Protein AF-0000000076242206 (afdb_homodimer)

Secondary structure (DSSP, 8-state):
-HHHHHHHHHHHHHHHHHHHHHHHHHHHHHHHHHHHHHHHT-S-----HHHHHHHHHHHHTT--TT--EEEEETTEEEEE-HHHHHHH-GGGTSGGGSS-SEEE-TT--HHHHHHHHHHHHHS-----S-HHHHHHHHHHHHHTT-HHHHHHHHHHHHHHHHHHH-/-HHHHHHHHHHHHHHHHHHHHHHHHHHHHHHHHHHHHHGGGT--SS--HHHHHHHHHHHHTT--TT--EEEEETTEEEEE-HHHHHHH-GGGTSGGGSS-SEEE-TT--HHHHHHHHHHHHHS-----S-HHHHHHHHHHHHHTT-HHHHHHHHHHHHHHHHHHH-

InterPro domains:
  IPR000210 BTB/POZ domain [PF00651] (58-158)
  IPR000210 BTB/POZ domain [PS50097] (67-129)
  IPR000210 BTB/POZ domain [SM00225] (67-161)
  IPR011333 SKP1/BTB/POZ domain superfamily [G3DSA:3.30.710.10] (36-160)
  IPR011333 SKP1/BTB/POZ domain superfamily [SSF54695] (47-157)

Foldseek 3Di:
DVVVVVVLVVLLVVLVVVVVVVVVVVVVVVVVVVVVVVVVVVDPVPQPPVNVQLVVLLVCQQPQPQFQAWEDEPHDIGTDHQVLVCVQAVLCVDDPNVVPRYHYQPPADPLLVVQVSNCSRNVDGPDDLDPVSLVSNLVSCVVRVRVSSNVVSVVSVVSSVVSNVD/DVVVVVVVVVVVVVVVVVVVVVVVVVVLVVVLVVCLVCLVVVDDDDCRPNNVQLVVLLVCQQPQPPFQAWEDEPHDIGTDHLVLVCVQFVLCVDDPNVPPRYHYQPPADPLLVVQVSNCSRNVDGPDDLDPVSLVSNLVSCVVRVRVSSNVVSVVSVVVSVVVVVD

Structure (mmCIF, N/CA/C/O backbone):
data_AF-0000000076242206-model_v1
#
loop_
_entity.id
_entity.type
_entity.pdbx_description
1 polymer 'BTB domain-containing protein'
#
loop_
_atom_site.group_PDB
_atom_site.id
_atom_site.type_symbol
_atom_site.label_atom_id
_atom_site.label_alt_id
_atom_site.label_comp_id
_atom_site.label_asym_id
_atom_site.label_entity_id
_atom_site.label_seq_id
_atom_site.pdbx_PDB_ins_code
_atom_site.Cartn_x
_atom_site.Cartn_y
_atom_site.Cartn_z
_atom_site.occupancy
_atom_site.B_iso_or_equiv
_atom_site.auth_seq_id
_atom_site.auth_comp_id
_atom_site.auth_asym_id
_atom_site.auth_atom_id
_atom_site.pdbx_PDB_model_num
ATOM 1 N N . MET A 1 1 ? -12.953 47.875 21.516 1 43.78 1 MET A N 1
ATOM 2 C CA . MET A 1 1 ? -12.242 46.625 21.75 1 43.78 1 MET A CA 1
ATOM 3 C C . MET A 1 1 ? -12.906 45.469 21 1 43.78 1 MET A C 1
ATOM 5 O O . MET A 1 1 ? -12.258 44.469 20.688 1 43.78 1 MET A O 1
ATOM 9 N N . GLY A 1 2 ? -14.195 45.375 20.812 1 51.81 2 GLY A N 1
ATOM 10 C CA . GLY A 1 2 ? -15.078 44.375 20.203 1 51.81 2 GLY A CA 1
ATOM 11 C C . GLY A 1 2 ? -14.922 44.312 18.703 1 51.81 2 GLY A C 1
ATOM 12 O O . GLY A 1 2 ? -15.023 43.219 18.125 1 51.81 2 GLY A O 1
ATOM 13 N N . ASP A 1 3 ? -14.727 45.406 17.984 1 55.28 3 ASP A N 1
ATOM 14 C CA . ASP A 1 3 ? -14.625 45.562 16.531 1 55.28 3 ASP A CA 1
ATOM 15 C C . ASP A 1 3 ? -13.344 44.938 15.992 1 55.28 3 ASP A C 1
ATOM 17 O O . ASP A 1 3 ? -13.336 44.375 14.891 1 55.28 3 ASP A O 1
ATOM 21 N N . SER A 1 4 ? -12.391 44.875 16.859 1 61.47 4 SER A N 1
ATOM 22 C CA . SER A 1 4 ? -11.062 44.375 16.5 1 61.47 4 SER A CA 1
ATOM 23 C C . SER A 1 4 ? -11.055 42.875 16.359 1 61.47 4 SER A C 1
ATOM 25 O O . SER A 1 4 ? -10.461 42.344 15.414 1 61.47 4 SER A O 1
ATOM 27 N N . GLU A 1 5 ? -11.82 42.281 17.156 1 58.88 5 GLU A N 1
ATOM 28 C CA . GLU A 1 5 ? -11.867 40.844 17.125 1 58.88 5 GLU A CA 1
ATOM 29 C C . GLU A 1 5 ? -12.609 40.344 15.898 1 58.88 5 GLU A C 1
ATOM 31 O O . GLU A 1 5 ? -12.203 39.344 15.273 1 58.88 5 GLU A O 1
ATOM 36 N N . ALA A 1 6 ? -13.633 41.031 15.57 1 57.62 6 ALA A N 1
ATOM 37 C CA . ALA A 1 6 ? -14.422 40.688 14.391 1 57.62 6 ALA A CA 1
ATOM 38 C C . ALA A 1 6 ? -13.609 40.844 13.117 1 57.62 6 ALA A C 1
ATOM 40 O O . ALA A 1 6 ? -13.695 40 12.203 1 57.62 6 ALA A O 1
ATOM 41 N N . ALA A 1 7 ? -12.898 41.812 13.133 1 61.25 7 ALA A N 1
ATOM 42 C CA . ALA A 1 7 ? -12.062 42.062 11.969 1 61.25 7 ALA A CA 1
ATOM 43 C C . ALA A 1 7 ? -10.992 41 11.805 1 61.25 7 ALA A C 1
ATOM 45 O O . ALA A 1 7 ? -10.719 40.531 10.695 1 61.25 7 ALA A O 1
ATOM 46 N N . LYS A 1 8 ? -10.453 40.531 12.852 1 64.75 8 LYS A N 1
ATOM 47 C CA . LYS A 1 8 ? -9.469 39.438 12.836 1 64.75 8 LYS A CA 1
ATOM 48 C C . LYS A 1 8 ? -10.086 38.125 12.367 1 64.75 8 LYS A C 1
ATOM 50 O O . LYS A 1 8 ? -9.492 37.406 11.57 1 64.75 8 LYS A O 1
ATOM 55 N N . LEU A 1 9 ? -11.273 38 12.82 1 58.28 9 LEU A N 1
ATOM 56 C CA . LEU A 1 9 ? -11.992 36.781 12.469 1 58.28 9 LEU A CA 1
ATOM 57 C C . LEU A 1 9 ? -12.344 36.781 10.984 1 58.28 9 LEU A C 1
ATOM 59 O O . LEU A 1 9 ? -12.25 35.75 10.328 1 58.28 9 LEU A O 1
ATOM 63 N N . GLN A 1 10 ? -12.758 37.875 10.547 1 59.62 10 GLN A N 1
ATOM 64 C CA . GLN A 1 10 ? -13.109 38 9.141 1 59.62 10 GLN A CA 1
ATOM 65 C C . GLN A 1 10 ? -11.891 37.75 8.242 1 59.62 10 GLN A C 1
ATOM 67 O O . GLN A 1 10 ? -12 37.125 7.195 1 59.62 10 GLN A O 1
ATOM 72 N N . LYS A 1 11 ? -10.859 38.219 8.688 1 61.16 11 LYS A N 1
ATOM 73 C CA . LYS A 1 11 ? -9.625 38.031 7.941 1 61.16 11 LYS A CA 1
ATOM 74 C C . LYS A 1 11 ? -9.242 36.562 7.891 1 61.16 11 LYS A C 1
ATOM 76 O O . LYS A 1 11 ? -8.844 36.031 6.84 1 61.16 11 LYS A O 1
ATOM 81 N N . HIS A 1 12 ? -9.453 36.062 9.039 1 61.12 12 HIS A N 1
ATOM 82 C CA . HIS A 1 12 ? -9.18 34.625 9.117 1 61.12 12 HIS A CA 1
ATOM 83 C C . HIS A 1 12 ? -10.109 33.844 8.195 1 61.12 12 HIS A C 1
ATOM 85 O O . HIS A 1 12 ? -9.672 32.875 7.531 1 61.12 12 HIS A O 1
ATOM 91 N N . LEU A 1 13 ? -11.266 34.25 8.195 1 57.38 13 LEU A N 1
ATOM 92 C CA . LEU A 1 13 ? -12.266 33.594 7.355 1 57.38 13 LEU A CA 1
ATOM 93 C C . LEU A 1 13 ? -11.914 33.75 5.879 1 57.38 13 LEU A C 1
ATOM 95 O O . LEU A 1 13 ? -12.008 32.781 5.113 1 57.38 13 LEU A O 1
ATOM 99 N N . ASN A 1 14 ? -11.648 34.875 5.516 1 60.31 14 ASN A N 1
ATOM 100 C CA . ASN A 1 14 ? -11.297 35.125 4.125 1 60.31 14 ASN A CA 1
ATOM 101 C C . ASN A 1 14 ? -10.07 34.312 3.701 1 60.31 14 ASN A C 1
ATOM 103 O O . ASN A 1 14 ? -10.023 33.781 2.596 1 60.31 14 ASN A O 1
ATOM 107 N N . LEU A 1 15 ? -9.148 34.188 4.594 1 58.16 15 LEU A N 1
ATOM 108 C CA . LEU A 1 15 ? -7.945 33.406 4.324 1 58.16 15 LEU A CA 1
ATOM 109 C C . LEU A 1 15 ? -8.273 31.922 4.152 1 58.16 15 LEU A C 1
ATOM 111 O O . LEU A 1 15 ? -7.773 31.281 3.234 1 58.16 15 LEU A O 1
ATOM 115 N N . LEU A 1 16 ? -9.102 31.547 4.969 1 59.69 16 LEU A N 1
ATOM 116 C CA . LEU A 1 16 ? -9.531 30.156 4.898 1 59.69 16 LEU A CA 1
ATOM 117 C C . LEU A 1 16 ? -10.273 29.875 3.596 1 59.69 16 LEU A C 1
ATOM 119 O O . LEU A 1 16 ? -10.094 28.828 2.986 1 59.69 16 LEU A O 1
ATOM 123 N N . ARG A 1 17 ? -10.969 30.844 3.248 1 58.59 17 ARG A N 1
ATOM 124 C CA . ARG A 1 17 ? -11.695 30.719 1.987 1 58.59 17 ARG A CA 1
ATOM 125 C C . ARG A 1 17 ? -10.734 30.672 0.805 1 58.59 17 ARG A C 1
ATOM 127 O O . ARG A 1 17 ? -10.914 29.875 -0.114 1 58.59 17 ARG A O 1
ATOM 134 N N . GLN A 1 18 ? -9.844 31.438 0.813 1 57.66 18 GLN A N 1
ATOM 135 C CA . GLN A 1 18 ? -8.859 31.469 -0.264 1 57.66 18 GLN A CA 1
ATOM 136 C C . GLN A 1 18 ? -8.102 30.141 -0.346 1 57.66 18 GLN A C 1
ATOM 138 O O . GLN A 1 18 ? -7.898 29.609 -1.436 1 57.66 18 GLN A O 1
ATOM 143 N N . GLU A 1 19 ? -7.758 29.719 0.744 1 58 19 GLU A N 1
ATOM 144 C CA . GLU A 1 19 ? -7.047 28.438 0.808 1 58 19 GLU A CA 1
ATOM 145 C C . GLU A 1 19 ? -7.941 27.297 0.35 1 58 19 GLU A C 1
ATOM 147 O O . GLU A 1 19 ? -7.477 26.359 -0.318 1 58 19 GLU A O 1
ATOM 152 N N . TYR A 1 20 ? -9.062 27.5 0.81 1 55.91 20 TYR A N 1
ATOM 153 C CA . TYR A 1 20 ? -10.055 26.5 0.392 1 55.91 20 TYR A CA 1
ATOM 154 C C . TYR A 1 20 ? -10.195 26.484 -1.125 1 55.91 20 TYR A C 1
ATOM 156 O O . TYR A 1 20 ? -10.227 25.422 -1.739 1 55.91 20 TYR A O 1
ATOM 164 N N . VAL A 1 21 ? -10.219 27.547 -1.595 1 59.38 21 VAL A N 1
ATOM 165 C CA . VAL A 1 21 ? -10.383 27.672 -3.039 1 59.38 21 VAL A CA 1
ATOM 166 C C . VAL A 1 21 ? -9.156 27.094 -3.75 1 59.38 21 VAL A C 1
ATOM 168 O O . VAL A 1 21 ? -9.281 26.375 -4.734 1 59.38 21 VAL A O 1
ATOM 171 N N . LYS A 1 22 ? -8.031 27.391 -3.268 1 58.97 22 LYS A N 1
ATOM 172 C CA . LYS A 1 22 ? -6.789 26.875 -3.832 1 58.97 22 LYS A CA 1
ATOM 173 C C . LYS A 1 22 ? -6.762 25.344 -3.777 1 58.97 22 LYS A C 1
ATOM 175 O O . LYS A 1 22 ? -6.379 24.688 -4.75 1 58.97 22 LYS A O 1
ATOM 180 N N . LEU A 1 23 ? -7.113 24.906 -2.668 1 59.47 23 LEU A N 1
ATOM 181 C CA . LEU A 1 23 ? -7.16 23.469 -2.465 1 59.47 23 LEU A CA 1
ATOM 182 C C . LEU A 1 23 ? -8.188 22.828 -3.391 1 59.47 23 LEU A C 1
ATOM 184 O O . LEU A 1 23 ? -7.945 21.75 -3.939 1 59.47 23 LEU A O 1
ATOM 188 N N . GLN A 1 24 ? -9.188 23.531 -3.492 1 56.06 24 GLN A N 1
ATOM 189 C CA . GLN A 1 24 ? -10.219 23.062 -4.414 1 56.06 24 GLN A CA 1
ATOM 190 C C . GLN A 1 24 ? -9.68 22.969 -5.84 1 56.06 24 GLN A C 1
ATOM 192 O O . GLN A 1 24 ? -9.938 22 -6.547 1 56.06 24 GLN A O 1
ATOM 197 N N . ASN A 1 25 ? -9.023 23.953 -6.18 1 56.62 25 ASN A N 1
ATOM 198 C CA . ASN A 1 25 ? -8.461 23.969 -7.523 1 56.62 25 ASN A CA 1
ATOM 199 C C . ASN A 1 25 ? -7.449 22.844 -7.73 1 56.62 25 ASN A C 1
ATOM 201 O O . ASN A 1 25 ? -7.434 22.203 -8.781 1 56.62 25 ASN A O 1
ATOM 205 N N . LYS A 1 26 ? -6.629 22.734 -6.805 1 58.41 26 LYS A N 1
ATOM 206 C CA . LYS A 1 26 ? -5.668 21.625 -6.867 1 58.41 26 LYS A CA 1
ATOM 207 C C . LYS A 1 26 ? -6.379 20.281 -6.977 1 58.41 26 LYS A C 1
ATOM 209 O O . LYS A 1 26 ? -5.961 19.406 -7.742 1 58.41 26 LYS A O 1
ATOM 214 N N . THR A 1 27 ? -7.375 20.125 -6.191 1 59.81 27 THR A N 1
ATOM 215 C CA . THR A 1 27 ? -8.172 18.906 -6.219 1 59.81 27 THR A CA 1
ATOM 216 C C . THR A 1 27 ? -8.773 18.688 -7.602 1 59.81 27 THR A C 1
ATOM 218 O O . THR A 1 27 ? -8.742 17.562 -8.125 1 59.81 27 THR A O 1
ATOM 221 N N . LEU A 1 28 ? -9.234 19.641 -8.117 1 57.34 28 LEU A N 1
ATOM 222 C CA . LEU A 1 28 ? -9.828 19.578 -9.453 1 57.34 28 LEU A CA 1
ATOM 223 C C . LEU A 1 28 ? -8.781 19.203 -10.492 1 57.34 28 LEU A C 1
ATOM 225 O O . LEU A 1 28 ? -9.055 18.391 -11.391 1 57.34 28 LEU A O 1
ATOM 229 N N . ASP A 1 29 ? -7.664 19.734 -10.406 1 59.28 29 ASP A N 1
ATOM 230 C CA . ASP A 1 29 ? -6.566 19.422 -11.32 1 59.28 29 ASP A CA 1
ATOM 231 C C . ASP A 1 29 ? -6.18 17.953 -11.242 1 59.28 29 ASP A C 1
ATOM 233 O O . ASP A 1 29 ? -5.973 17.312 -12.273 1 59.28 29 ASP A O 1
ATOM 237 N N . LEU A 1 30 ? -6.094 17.562 -10.094 1 60.38 30 LEU A N 1
ATOM 238 C CA . LEU A 1 30 ? -5.723 16.172 -9.883 1 60.38 30 LEU A CA 1
ATOM 239 C C . LEU A 1 30 ? -6.812 15.234 -10.406 1 60.38 30 LEU A C 1
ATOM 241 O O . LEU A 1 30 ? -6.512 14.188 -10.969 1 60.38 30 LEU A O 1
ATOM 245 N N . GLU A 1 31 ? -7.996 15.672 -10.133 1 58.88 31 GLU A N 1
ATOM 246 C CA . GLU A 1 31 ? -9.117 14.914 -10.68 1 58.88 31 GLU A CA 1
ATOM 247 C C . GLU A 1 31 ? -9.039 14.844 -12.203 1 58.88 31 GLU A C 1
ATOM 249 O O . GLU A 1 31 ? -9.289 13.789 -12.789 1 58.88 31 GLU A O 1
ATOM 254 N N . GLN A 1 32 ? -8.781 15.852 -12.781 1 59.06 32 GLN A N 1
ATOM 255 C CA . GLN A 1 32 ? -8.656 15.93 -14.234 1 59.06 32 GLN A CA 1
ATOM 256 C C . GLN A 1 32 ? -7.508 15.07 -14.734 1 59.06 32 GLN A C 1
ATOM 258 O O . GLN A 1 32 ? -7.641 14.375 -15.75 1 59.06 32 GLN A O 1
ATOM 263 N N . LYS A 1 33 ? -6.465 15.195 -14.102 1 56.5 33 LYS A N 1
ATOM 264 C CA . LYS A 1 33 ? -5.309 14.383 -14.484 1 56.5 33 LYS A CA 1
ATOM 265 C C . LYS A 1 33 ? -5.609 12.891 -14.336 1 56.5 33 LYS A C 1
ATOM 267 O O . LYS A 1 33 ? -5.215 12.086 -15.18 1 56.5 33 LYS A O 1
ATOM 272 N N . LEU A 1 34 ? -6.262 12.695 -13.266 1 56.31 34 LEU A N 1
ATOM 273 C CA . LEU A 1 34 ? -6.688 11.32 -13.055 1 56.31 34 LEU A CA 1
ATOM 274 C C . LEU A 1 34 ? -7.652 10.867 -14.148 1 56.31 34 LEU A C 1
ATOM 276 O O . LEU A 1 34 ? -7.551 9.75 -14.641 1 56.31 34 LEU A O 1
ATOM 280 N N . ALA A 1 35 ? -8.57 11.656 -14.414 1 56.03 35 ALA A N 1
ATOM 281 C CA . ALA A 1 35 ? -9.523 11.367 -15.484 1 56.03 35 ALA A CA 1
ATOM 282 C C . ALA A 1 35 ? -8.805 11.188 -16.812 1 56.03 35 ALA A C 1
ATOM 284 O O . ALA A 1 35 ? -9.156 10.305 -17.609 1 56.03 35 ALA A O 1
ATOM 285 N N . ALA A 1 36 ? -7.969 12.07 -17.125 1 51.94 36 ALA A N 1
ATOM 286 C CA . ALA A 1 36 ? -7.215 12.008 -18.375 1 51.94 36 ALA A CA 1
ATOM 287 C C . ALA A 1 36 ? -6.41 10.711 -18.469 1 51.94 36 ALA A C 1
ATOM 289 O O . ALA A 1 36 ? -6.359 10.078 -19.516 1 51.94 36 ALA A O 1
ATOM 290 N N . VAL A 1 37 ? -5.738 10.484 -17.375 1 53.25 37 VAL A N 1
ATOM 291 C CA . VAL A 1 37 ? -4.957 9.25 -17.359 1 53.25 37 VAL A CA 1
ATOM 292 C C . VAL A 1 37 ? -5.895 8.047 -17.422 1 53.25 37 VAL A C 1
ATOM 294 O O . VAL A 1 37 ? -5.586 7.051 -18.094 1 53.25 37 VAL A O 1
ATOM 297 N N . SER A 1 38 ? -6.945 8.094 -16.719 1 50.59 38 SER A N 1
ATOM 298 C CA . SER A 1 38 ? -7.93 7.02 -16.766 1 50.59 38 SER A CA 1
ATOM 299 C C . SER A 1 38 ? -8.539 6.895 -18.156 1 50.59 38 SER A C 1
ATOM 301 O O . SER A 1 38 ? -8.891 5.797 -18.594 1 50.59 38 SER A O 1
ATOM 303 N N . ALA A 1 39 ? -9.008 7.973 -18.797 1 47.81 39 ALA A N 1
ATOM 304 C CA . ALA A 1 39 ? -9.578 7.953 -20.141 1 47.81 39 ALA A CA 1
ATOM 305 C C . ALA A 1 39 ? -8.594 7.359 -21.141 1 47.81 39 ALA A C 1
ATOM 307 O O . ALA A 1 39 ? -9 6.695 -22.109 1 47.81 39 ALA A O 1
ATOM 308 N N . THR A 1 40 ? -7.582 8.062 -21.359 1 41.09 40 THR A N 1
ATOM 309 C CA . THR A 1 40 ? -6.633 7.48 -22.312 1 41.09 40 THR A CA 1
ATOM 310 C C . THR A 1 40 ? -6.395 6.004 -22 1 41.09 40 THR A C 1
ATOM 312 O O . THR A 1 40 ? -5.949 5.25 -22.859 1 41.09 40 THR A O 1
ATOM 315 N N . SER A 1 41 ? -6.047 5.754 -20.703 1 40.47 41 SER A N 1
ATOM 316 C CA . SER A 1 41 ? -5.895 4.316 -20.484 1 40.47 41 SER A CA 1
ATOM 317 C C . SER A 1 41 ? -7.18 3.57 -20.828 1 40.47 41 SER A C 1
ATOM 319 O O . SER A 1 41 ? -7.312 2.383 -20.531 1 40.47 41 SER A O 1
ATOM 321 N N . GLY A 1 42 ? -8.125 4.008 -21.797 1 34.88 42 GLY A N 1
ATOM 322 C CA . GLY A 1 42 ? -9.266 3.273 -22.328 1 34.88 42 GLY A CA 1
ATOM 323 C C . GLY A 1 42 ? -9.781 2.217 -21.359 1 34.88 42 GLY A C 1
ATOM 324 O O . GLY A 1 42 ? -10.742 1.508 -21.672 1 34.88 42 GLY A O 1
ATOM 325 N N . ASN A 1 43 ? -8.82 1.138 -21 1 37.91 43 ASN A N 1
ATOM 326 C CA . ASN A 1 43 ? -9.016 -0.176 -20.406 1 37.91 43 ASN A CA 1
ATOM 327 C C . ASN A 1 43 ? -9.914 -0.102 -19.172 1 37.91 43 ASN A C 1
ATOM 329 O O . ASN A 1 43 ? -10 0.94 -18.516 1 37.91 43 ASN A O 1
ATOM 333 N N . VAL A 1 44 ? -10.93 -1.072 -18.75 1 38.84 44 VAL A N 1
ATOM 334 C CA . VAL A 1 44 ? -11.492 -1.588 -17.5 1 38.84 44 VAL A CA 1
ATOM 335 C C . VAL A 1 44 ? -10.609 -1.171 -16.328 1 38.84 44 VAL A C 1
ATOM 337 O O . VAL A 1 44 ? -9.398 -1.419 -16.328 1 38.84 44 VAL A O 1
ATOM 340 N N . SER A 1 45 ? -10.695 -0.073 -15.656 1 44.44 45 SER A N 1
ATOM 341 C CA . SER A 1 45 ? -10 0.582 -14.555 1 44.44 45 SER A CA 1
ATOM 342 C C . SER A 1 45 ? -9.219 -0.426 -13.719 1 44.44 45 SER A C 1
ATOM 344 O O . SER A 1 45 ? -9.773 -1.048 -12.812 1 44.44 45 SER A O 1
ATOM 346 N N . GLU A 1 46 ? -8.75 -1.502 -14.312 1 49.59 46 GLU A N 1
ATOM 347 C CA . GLU A 1 46 ? -7.93 -2.5 -13.633 1 49.59 46 GLU A CA 1
ATOM 348 C C . GLU A 1 46 ? -7.047 -1.854 -12.57 1 49.59 46 GLU A C 1
ATOM 350 O O . GLU A 1 46 ? -6.262 -0.952 -12.867 1 49.59 46 GLU A O 1
ATOM 355 N N . ASP A 1 47 ? -7.559 -1.754 -11.406 1 67.56 47 ASP A N 1
ATOM 356 C CA . ASP A 1 47 ? -6.809 -1.312 -10.242 1 67.56 47 ASP A CA 1
ATOM 357 C C . ASP A 1 47 ? -5.336 -1.708 -10.352 1 67.56 47 ASP A C 1
ATOM 359 O O . ASP A 1 47 ? -5.02 -2.859 -10.656 1 67.56 47 ASP A O 1
ATOM 363 N N . THR A 1 48 ? -4.539 -0.739 -10.656 1 77.06 48 THR A N 1
ATOM 364 C CA . THR A 1 48 ? -3.107 -1.007 -10.633 1 77.06 48 THR A CA 1
ATOM 365 C C . THR A 1 48 ? -2.723 -1.82 -9.406 1 77.06 48 THR A C 1
ATOM 367 O O . THR A 1 48 ? -3.484 -1.889 -8.438 1 77.06 48 THR A O 1
ATOM 370 N N . TYR A 1 49 ? -1.797 -2.547 -9.609 1 87.19 49 TYR A N 1
ATOM 371 C CA . TYR A 1 49 ? -1.302 -3.291 -8.461 1 87.19 49 TYR A CA 1
ATOM 372 C C . TYR A 1 49 ? -1.072 -2.363 -7.27 1 87.19 49 TYR A C 1
ATOM 374 O O . TYR A 1 49 ? -1.424 -2.697 -6.137 1 87.19 49 TYR A O 1
ATOM 382 N N . ALA A 1 50 ? -0.518 -1.202 -7.539 1 86.81 50 ALA A N 1
ATOM 383 C CA . ALA A 1 50 ? -0.306 -0.209 -6.488 1 86.81 50 ALA A CA 1
ATOM 384 C C . ALA A 1 50 ? -1.622 0.161 -5.812 1 86.81 50 ALA A C 1
ATOM 386 O O . ALA A 1 50 ? -1.682 0.289 -4.586 1 86.81 50 ALA A O 1
ATOM 387 N N . SER A 1 51 ? -2.607 0.332 -6.625 1 86.38 51 SER A N 1
ATOM 388 C CA . SER A 1 51 ? -3.916 0.661 -6.07 1 86.38 51 SER A CA 1
ATOM 389 C C . SER A 1 51 ? -4.469 -0.49 -5.234 1 86.38 51 SER A C 1
ATOM 391 O O . SER A 1 51 ? -5.121 -0.265 -4.215 1 86.38 51 SER A O 1
ATOM 393 N N . GLN A 1 52 ? -4.254 -1.688 -5.664 1 90.5 52 GLN A N 1
ATOM 394 C CA . GLN A 1 52 ? -4.68 -2.867 -4.918 1 90.5 52 GLN A CA 1
ATOM 395 C C . GLN A 1 52 ? -3.965 -2.957 -3.574 1 90.5 52 GLN A C 1
ATOM 397 O O . GLN A 1 52 ? -4.586 -3.256 -2.553 1 90.5 52 GLN A O 1
ATOM 402 N N . LEU A 1 53 ? -2.699 -2.656 -3.625 1 93 53 LEU A N 1
ATOM 403 C CA . LEU A 1 53 ? -1.922 -2.656 -2.391 1 93 53 LEU A CA 1
ATOM 404 C C . LEU A 1 53 ? -2.443 -1.599 -1.421 1 93 53 LEU A C 1
ATOM 406 O O . LEU A 1 53 ? -2.59 -1.864 -0.226 1 93 53 LEU A O 1
ATOM 410 N N . LEU A 1 54 ? -2.699 -0.513 -1.962 1 90.5 54 LEU A N 1
ATOM 411 C CA . LEU A 1 54 ? -3.219 0.587 -1.157 1 90.5 54 LEU A CA 1
ATOM 412 C C . LEU A 1 54 ? -4.566 0.222 -0.541 1 90.5 54 LEU A C 1
ATOM 414 O O . LEU A 1 54 ? -4.797 0.463 0.646 1 90.5 54 LEU A O 1
ATOM 418 N N . LYS A 1 55 ? -5.402 -0.301 -1.309 1 91.31 55 LYS A N 1
ATOM 419 C CA . LYS A 1 55 ? -6.711 -0.729 -0.829 1 91.31 55 LYS A CA 1
ATOM 420 C C . LYS A 1 55 ? -6.578 -1.779 0.27 1 91.31 55 LYS A C 1
ATOM 422 O O . LYS A 1 55 ? -7.273 -1.711 1.288 1 91.31 55 LYS A O 1
ATOM 427 N N . THR A 1 56 ? -5.746 -2.699 0.074 1 92.31 56 THR A N 1
ATOM 428 C CA . THR A 1 56 ? -5.516 -3.744 1.066 1 92.31 56 THR A CA 1
ATOM 429 C C . THR A 1 56 ? -5.012 -3.143 2.375 1 92.31 56 THR A C 1
ATOM 431 O O . THR A 1 56 ? -5.504 -3.486 3.453 1 92.31 56 THR A O 1
ATOM 434 N N . SER A 1 57 ? -4.055 -2.273 2.244 1 94.62 57 SER A N 1
ATOM 435 C CA . SER A 1 57 ? -3.529 -1.596 3.426 1 94.62 57 SER A CA 1
ATOM 436 C C . SER A 1 57 ? -4.637 -0.863 4.18 1 94.62 57 SER A C 1
ATOM 438 O O . SER A 1 57 ? -4.746 -0.985 5.402 1 94.62 57 SER A O 1
ATOM 440 N N . ASN A 1 58 ? -5.453 -0.184 3.486 1 93.12 58 ASN A N 1
ATOM 441 C CA . ASN A 1 58 ? -6.566 0.541 4.086 1 93.12 58 ASN A CA 1
ATOM 442 C C . ASN A 1 58 ? -7.551 -0.406 4.77 1 93.12 58 ASN A C 1
ATOM 444 O O . ASN A 1 58 ? -8 -0.141 5.887 1 93.12 58 ASN A O 1
ATOM 448 N N . ASP A 1 59 ? -7.789 -1.459 4.113 1 92.5 59 ASP A N 1
ATOM 449 C CA . ASP A 1 59 ? -8.758 -2.426 4.617 1 92.5 59 ASP A CA 1
ATOM 450 C C . ASP A 1 59 ? -8.258 -3.1 5.891 1 92.5 59 ASP A C 1
ATOM 452 O O . ASP A 1 59 ? -9.047 -3.463 6.762 1 92.5 59 ASP A O 1
ATOM 456 N N . LEU A 1 60 ? -7 -3.229 5.953 1 93.62 60 LEU A N 1
ATOM 457 C CA . LEU A 1 60 ? -6.41 -3.957 7.07 1 93.62 60 LEU A CA 1
ATOM 458 C C . LEU A 1 60 ? -6.293 -3.064 8.305 1 93.62 60 LEU A C 1
ATOM 460 O O . LEU A 1 60 ? -6.066 -3.555 9.414 1 93.62 60 LEU A O 1
ATOM 464 N N . HIS A 1 61 ? -6.555 -1.84 8.07 1 92.94 61 HIS A N 1
ATOM 465 C CA . HIS A 1 61 ? -6.5 -0.931 9.211 1 92.94 61 HIS A CA 1
ATOM 466 C C . HIS A 1 61 ? -7.492 -1.346 10.289 1 92.94 61 HIS A C 1
ATOM 468 O O . HIS A 1 61 ? -8.672 -1.559 10.008 1 92.94 61 HIS A O 1
ATOM 474 N N . ASP A 1 62 ? -7.004 -1.509 11.461 1 89.31 62 ASP A N 1
ATOM 475 C CA . ASP A 1 62 ? -7.789 -1.854 12.641 1 89.31 62 ASP A CA 1
ATOM 476 C C . ASP A 1 62 ? -8.375 -3.258 12.516 1 89.31 62 ASP A C 1
ATOM 478 O O . ASP A 1 62 ? -9.43 -3.547 13.086 1 89.31 62 ASP A O 1
ATOM 482 N N . LYS A 1 63 ? -7.93 -3.99 11.586 1 89.88 63 LYS A N 1
ATOM 483 C CA . LYS A 1 63 ? -8.266 -5.41 11.508 1 89.88 63 LYS A CA 1
ATOM 484 C C . LYS A 1 63 ? -7.148 -6.273 12.086 1 89.88 63 LYS A C 1
ATOM 486 O O . LYS A 1 63 ? -5.973 -5.918 11.992 1 89.88 63 LYS A O 1
ATOM 491 N N . GLU A 1 64 ? -7.555 -7.293 12.633 1 89.31 64 GLU A N 1
ATOM 492 C CA . GLU A 1 64 ? -6.562 -8.172 13.242 1 89.31 64 GLU A CA 1
ATOM 493 C C . GLU A 1 64 ? -6.184 -9.32 12.312 1 89.31 64 GLU A C 1
ATOM 495 O O . GLU A 1 64 ? -5.293 -10.109 12.625 1 89.31 64 GLU A O 1
ATOM 500 N N . THR A 1 65 ? -6.762 -9.281 11.133 1 87 65 THR A N 1
ATOM 501 C 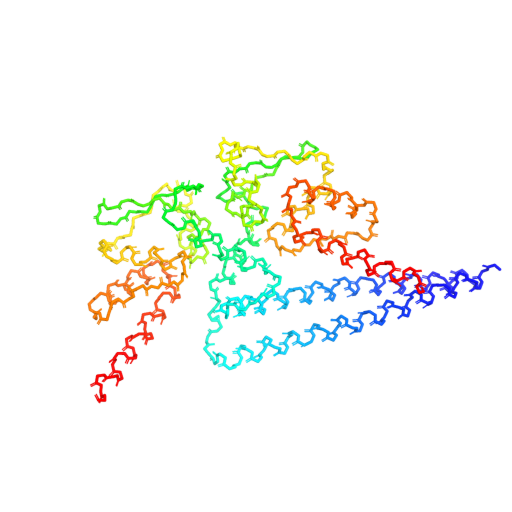CA . THR A 1 65 ? -6.473 -10.328 10.164 1 87 65 THR A CA 1
ATOM 502 C C . THR A 1 65 ? -5.043 -10.211 9.648 1 87 65 THR A C 1
ATOM 504 O O . THR A 1 65 ? -4.598 -9.117 9.289 1 87 65 THR A O 1
ATOM 507 N N . PHE A 1 66 ? -4.184 -11.219 9.695 1 87 66 PHE A N 1
ATOM 508 C CA . PHE A 1 66 ? -2.838 -11.344 9.148 1 87 66 PHE A CA 1
ATOM 509 C C . PHE A 1 66 ? -1.846 -10.523 9.961 1 87 66 PHE A C 1
ATOM 511 O O . PHE A 1 66 ? -0.748 -10.219 9.492 1 87 66 PHE A O 1
ATOM 518 N N . THR A 1 67 ? -2.297 -10.062 11.117 1 90 67 THR A N 1
ATOM 519 C CA . THR A 1 67 ? -1.369 -9.273 11.922 1 90 67 THR A CA 1
ATOM 520 C C . THR A 1 67 ? -0.211 -10.141 12.406 1 90 67 THR A C 1
ATOM 522 O O . THR A 1 67 ? -0.384 -11.336 12.664 1 90 67 THR A O 1
ATOM 525 N N . ASP A 1 68 ? 0.958 -9.547 12.508 1 88.5 68 ASP A N 1
ATOM 526 C CA . ASP A 1 68 ? 2.125 -10.32 12.914 1 88.5 68 ASP A CA 1
ATOM 527 C C . ASP A 1 68 ? 3.02 -9.516 13.852 1 88.5 68 ASP A C 1
ATOM 529 O O . ASP A 1 68 ? 4.109 -9.961 14.219 1 88.5 68 ASP A O 1
ATOM 533 N N . ILE A 1 69 ? 2.588 -8.383 14.32 1 91.19 69 ILE A N 1
ATOM 534 C CA . ILE A 1 69 ? 3.369 -7.562 15.234 1 91.19 69 ILE A CA 1
ATOM 535 C C . ILE A 1 69 ? 2.434 -6.707 16.094 1 91.19 69 ILE A C 1
ATOM 537 O O . ILE A 1 69 ? 1.294 -6.445 15.695 1 91.19 69 ILE A O 1
ATOM 541 N N . THR A 1 70 ? 2.898 -6.355 17.219 1 94.12 70 THR A N 1
ATOM 542 C CA . THR A 1 70 ? 2.139 -5.496 18.125 1 94.12 70 THR A CA 1
ATOM 543 C C . THR A 1 70 ? 2.824 -4.141 18.297 1 94.12 70 THR A C 1
ATOM 545 O O . THR A 1 70 ? 4.039 -4.074 18.484 1 94.12 70 THR A O 1
ATOM 548 N N . VAL A 1 71 ? 2.084 -3.1 18.141 1 94.88 71 VAL A N 1
ATOM 549 C CA . VAL A 1 71 ? 2.564 -1.745 18.391 1 94.88 71 VAL A CA 1
ATOM 550 C C . VAL A 1 71 ? 1.935 -1.199 19.656 1 94.88 71 VAL A C 1
ATOM 552 O O . VAL A 1 71 ? 0.71 -1.201 19.812 1 94.88 71 VAL A O 1
ATOM 555 N N . SER A 1 72 ? 2.771 -0.769 20.516 1 95.88 72 SER A N 1
ATOM 556 C CA . SER A 1 72 ? 2.275 -0.28 21.797 1 95.88 72 SER A CA 1
ATOM 557 C C . SER A 1 72 ? 2.621 1.191 22 1 95.88 72 SER A C 1
ATOM 559 O O . SER A 1 72 ? 3.68 1.65 21.562 1 95.88 72 SER A O 1
ATOM 561 N N . PHE A 1 73 ? 1.688 1.913 22.625 1 96.06 73 PHE A N 1
ATOM 562 C CA . PHE A 1 73 ? 1.889 3.312 22.969 1 96.06 73 PHE A CA 1
ATOM 563 C C . PHE A 1 73 ? 0.973 3.713 24.125 1 96.06 73 PHE A C 1
ATOM 565 O O . PHE A 1 73 ? -0.236 3.48 24.078 1 96.06 73 PHE A O 1
ATOM 572 N N . SER A 1 74 ? 1.523 4.328 25.141 1 96.06 74 SER A N 1
ATOM 573 C CA . SER A 1 74 ? 0.832 4.828 26.328 1 96.06 74 SER A CA 1
ATOM 574 C C . SER A 1 74 ? -0.155 3.797 26.875 1 96.06 74 SER A C 1
ATOM 576 O O . SER A 1 74 ? -1.317 4.121 27.125 1 96.06 74 SER A O 1
ATOM 578 N N . GLY A 1 75 ? 0.237 2.531 26.859 1 94 75 GLY A N 1
ATOM 579 C CA . GLY A 1 75 ? -0.551 1.463 27.453 1 94 75 GLY A CA 1
ATOM 580 C C . GLY A 1 75 ? -1.482 0.787 26.469 1 94 75 GLY A C 1
ATOM 581 O O . GLY A 1 75 ? -2.039 -0.274 26.75 1 94 75 GLY A O 1
ATOM 582 N N . LYS A 1 76 ? -1.626 1.377 25.312 1 96.06 76 LYS A N 1
ATOM 583 C CA . LYS A 1 76 ? -2.459 0.778 24.281 1 96.06 76 LYS A CA 1
ATOM 584 C C . LYS A 1 76 ? -1.638 -0.138 23.375 1 96.06 76 LYS A C 1
ATOM 586 O O . LYS A 1 76 ? -0.491 0.172 23.047 1 96.06 76 LYS A O 1
ATOM 591 N N . LYS A 1 77 ? -2.262 -1.229 23.109 1 95.88 77 LYS A N 1
ATOM 592 C CA . LYS A 1 77 ? -1.629 -2.178 22.188 1 95.88 77 LYS A CA 1
ATOM 593 C C . LYS A 1 77 ? -2.471 -2.375 20.938 1 95.88 77 LYS A C 1
ATOM 595 O O . LYS A 1 77 ? -3.682 -2.592 21.016 1 95.88 77 LYS A O 1
ATOM 600 N N . VAL A 1 78 ? -1.812 -2.258 19.812 1 95.62 78 VAL A N 1
ATOM 601 C CA . VAL A 1 78 ? -2.492 -2.412 18.531 1 95.62 78 VAL A CA 1
ATOM 602 C C . VAL A 1 78 ? -1.769 -3.457 17.688 1 95.62 78 VAL A C 1
ATOM 604 O O . VAL A 1 78 ? -0.542 -3.418 17.562 1 95.62 78 VAL A O 1
ATOM 607 N N . ARG A 1 79 ? -2.523 -4.379 17.25 1 94.56 79 ARG A N 1
ATOM 608 C CA . ARG A 1 79 ? -1.955 -5.352 16.312 1 94.56 79 ARG A CA 1
ATOM 609 C C . ARG A 1 79 ? -1.781 -4.746 14.93 1 94.56 79 ARG A C 1
ATOM 611 O O . ARG A 1 79 ? -2.66 -4.027 14.445 1 94.56 79 ARG A O 1
ATOM 618 N N . ALA A 1 80 ? -0.606 -5 14.336 1 94.19 80 ALA A N 1
ATOM 619 C CA . ALA A 1 80 ? -0.286 -4.379 13.055 1 94.19 80 ALA A CA 1
ATOM 620 C C . ALA A 1 80 ? 0.378 -5.375 12.109 1 94.19 80 ALA A C 1
ATOM 622 O O . ALA A 1 80 ? 0.469 -6.566 12.414 1 94.19 80 ALA A O 1
ATOM 623 N N . HIS A 1 81 ? 0.696 -4.965 10.953 1 92.31 81 HIS A N 1
ATOM 624 C CA . HIS A 1 81 ? 1.318 -5.773 9.914 1 92.31 81 HIS A CA 1
ATOM 625 C C . HIS A 1 81 ? 2.732 -5.289 9.609 1 92.31 81 HIS A C 1
ATOM 627 O O . HIS A 1 81 ? 2.932 -4.125 9.25 1 92.31 81 HIS A O 1
ATOM 633 N N . ARG A 1 82 ? 3.697 -6.141 9.68 1 91.81 82 ARG A N 1
ATOM 634 C CA . ARG A 1 82 ? 5.102 -5.797 9.484 1 91.81 82 ARG A CA 1
ATOM 635 C C . ARG A 1 82 ? 5.336 -5.234 8.086 1 91.81 82 ARG A C 1
ATOM 637 O O . ARG A 1 82 ? 6.074 -4.266 7.918 1 91.81 82 ARG A O 1
ATOM 644 N N . VAL A 1 83 ? 4.734 -5.855 7.141 1 92.19 83 VAL A N 1
ATOM 645 C CA . VAL A 1 83 ? 4.922 -5.461 5.746 1 92.19 83 VAL A CA 1
ATOM 646 C C . VAL A 1 83 ? 4.492 -4.012 5.559 1 92.19 83 VAL A C 1
ATOM 648 O O . VAL A 1 83 ? 5.168 -3.24 4.871 1 92.19 83 VAL A O 1
ATOM 651 N N . ILE A 1 84 ? 3.355 -3.635 6.16 1 94 84 ILE A N 1
ATOM 652 C CA . ILE A 1 84 ? 2.816 -2.285 6.035 1 94 84 ILE A CA 1
ATOM 653 C C . ILE A 1 84 ? 3.715 -1.298 6.773 1 94 84 ILE A C 1
ATOM 655 O O . ILE A 1 84 ? 4.02 -0.22 6.258 1 94 84 ILE A O 1
ATOM 659 N N . LEU A 1 85 ? 4.16 -1.657 7.953 1 92.88 85 LEU A N 1
ATOM 660 C CA . LEU A 1 85 ? 5.07 -0.813 8.719 1 92.88 85 LEU A CA 1
ATOM 661 C C . LEU A 1 85 ? 6.387 -0.61 7.973 1 92.88 85 LEU A C 1
ATOM 663 O O . LEU A 1 85 ? 6.914 0.503 7.926 1 92.88 85 LEU A O 1
ATOM 667 N N . ALA A 1 86 ? 6.852 -1.673 7.344 1 91.19 86 ALA A N 1
ATOM 668 C CA . ALA A 1 86 ? 8.117 -1.647 6.613 1 91.19 86 ALA A CA 1
ATOM 669 C C . ALA A 1 86 ? 8.023 -0.733 5.398 1 91.19 86 ALA A C 1
ATOM 671 O O . ALA A 1 86 ? 9.031 -0.151 4.977 1 91.19 86 ALA A O 1
ATOM 672 N N . ALA A 1 87 ? 6.859 -0.613 4.871 1 91.5 87 ALA A N 1
ATOM 673 C CA . ALA A 1 87 ? 6.664 0.253 3.709 1 91.5 87 ALA A CA 1
ATOM 674 C C . ALA A 1 87 ? 6.844 1.722 4.086 1 91.5 87 ALA A C 1
ATOM 676 O O . ALA A 1 87 ? 7.148 2.555 3.227 1 91.5 87 ALA A O 1
ATOM 677 N N . ARG A 1 88 ? 6.676 1.993 5.336 1 90.56 88 ARG A N 1
ATOM 678 C CA . ARG A 1 88 ? 6.723 3.381 5.789 1 90.56 88 ARG A CA 1
ATOM 679 C C . ARG A 1 88 ? 8.109 3.742 6.305 1 90.56 88 ARG A C 1
ATOM 681 O O . ARG A 1 88 ? 8.586 4.859 6.094 1 90.56 88 ARG A O 1
ATOM 688 N N . SER A 1 89 ? 8.703 2.795 6.969 1 88.62 89 SER A N 1
ATOM 689 C CA . SER A 1 89 ? 10.008 3.072 7.562 1 88.62 89 SER A CA 1
ATOM 690 C C . SER A 1 89 ? 10.859 1.812 7.637 1 88.62 89 SER A C 1
ATOM 692 O O . SER A 1 89 ? 10.391 0.764 8.086 1 88.62 89 SER A O 1
ATOM 694 N N . LYS A 1 90 ? 12.07 1.945 7.27 1 82.88 90 LYS A N 1
ATOM 695 C CA . LYS A 1 90 ? 13.016 0.834 7.348 1 82.88 90 LYS A CA 1
ATOM 696 C C . LYS A 1 90 ? 13.406 0.549 8.797 1 82.88 90 LYS A C 1
ATOM 698 O O . LYS A 1 90 ? 13.891 -0.54 9.109 1 82.88 90 LYS A O 1
ATOM 703 N N . LYS A 1 91 ? 13.164 1.548 9.609 1 83.38 91 LYS A N 1
ATOM 704 C CA . LYS A 1 91 ? 13.523 1.38 11.016 1 83.38 91 LYS A CA 1
ATOM 705 C C . LYS A 1 91 ? 12.727 0.251 11.656 1 83.38 91 LYS A C 1
ATOM 707 O O . LYS A 1 91 ? 13.172 -0.358 12.633 1 83.38 91 LYS A O 1
ATOM 712 N N . TRP A 1 92 ? 11.617 0.106 11.125 1 78.69 92 TRP A N 1
ATOM 713 C CA . TRP A 1 92 ? 10.773 -0.945 11.68 1 78.69 92 TRP A CA 1
ATOM 714 C C . TRP A 1 92 ? 11.117 -2.299 11.062 1 78.69 92 TRP A C 1
ATOM 716 O O . TRP A 1 92 ? 10.664 -3.34 11.547 1 78.69 92 TRP A O 1
ATOM 726 N N . CYS A 1 93 ? 11.922 -2.414 9.969 1 64.94 93 CYS A N 1
ATOM 727 C CA . CYS A 1 93 ? 12.266 -3.635 9.242 1 64.94 93 CYS A CA 1
ATOM 728 C C . CYS A 1 93 ? 13.664 -4.117 9.617 1 64.94 93 CYS A C 1
ATOM 730 O O . CYS A 1 93 ? 14.055 -5.227 9.25 1 64.94 93 CYS A O 1
ATOM 732 N N . THR A 1 94 ? 14.461 -3.199 10.062 1 61.78 94 THR A N 1
ATOM 733 C CA . THR A 1 94 ? 15.875 -3.52 10.258 1 61.78 94 THR A CA 1
ATOM 734 C C . THR A 1 94 ? 16.172 -3.816 11.719 1 61.78 94 THR A C 1
ATOM 736 O O . THR A 1 94 ? 15.578 -3.205 12.617 1 61.78 94 THR A O 1
ATOM 739 N N . GLY A 1 95 ? 17.062 -4.828 11.789 1 57.31 95 GLY A N 1
ATOM 740 C CA . GLY A 1 95 ? 17.703 -5.156 13.055 1 57.31 95 GLY A CA 1
ATOM 741 C C . GLY A 1 95 ? 16.797 -5.922 14 1 57.31 95 GLY A C 1
ATOM 742 O O . GLY A 1 95 ? 16.141 -6.891 13.602 1 57.31 95 GLY A O 1
ATOM 743 N N . ASP A 1 96 ? 16.594 -5.211 15.281 1 54.94 96 ASP A N 1
ATOM 744 C CA . ASP A 1 96 ? 16 -5.742 16.5 1 54.94 96 ASP A CA 1
ATOM 745 C C . ASP A 1 96 ? 14.508 -5.988 16.312 1 54.94 96 ASP A C 1
ATOM 747 O O . ASP A 1 96 ? 13.938 -6.887 16.938 1 54.94 96 ASP A O 1
ATOM 751 N N . LEU A 1 97 ? 13.898 -5.23 15.352 1 55.38 97 LEU A N 1
ATOM 752 C CA . LEU A 1 97 ? 12.445 -5.348 15.281 1 55.38 97 LEU A CA 1
ATOM 753 C C . LEU A 1 97 ? 12.039 -6.543 14.43 1 55.38 97 LEU A C 1
ATOM 755 O O . LEU A 1 97 ? 10.945 -7.09 14.594 1 55.38 97 LEU A O 1
ATOM 759 N N . ALA A 1 98 ? 13.039 -6.898 13.539 1 60.41 98 ALA A N 1
ATOM 760 C CA . ALA A 1 98 ? 12.766 -8.094 12.742 1 60.41 98 ALA A CA 1
ATOM 761 C C . ALA A 1 98 ? 12.539 -9.305 13.633 1 60.41 98 ALA A C 1
ATOM 763 O O . ALA A 1 98 ? 11.734 -10.188 13.305 1 60.41 98 ALA A O 1
ATOM 764 N N . ASP A 1 99 ? 13.07 -9.141 14.797 1 68.31 99 ASP A N 1
ATOM 765 C CA . ASP A 1 99 ? 12.992 -10.273 15.711 1 68.31 99 ASP A CA 1
ATOM 766 C C . ASP A 1 99 ? 12.047 -9.977 16.875 1 68.31 99 ASP A C 1
ATOM 768 O O . ASP A 1 99 ? 11.742 -10.867 17.672 1 68.31 99 ASP A O 1
ATOM 772 N N . GLN A 1 100 ? 11.633 -8.742 16.812 1 76.25 100 GLN A N 1
ATOM 773 C CA . GLN A 1 100 ? 10.758 -8.391 17.922 1 76.25 100 GLN A CA 1
ATOM 774 C C . GLN A 1 100 ? 9.289 -8.5 17.531 1 76.25 100 GLN A C 1
ATOM 776 O O . GLN A 1 100 ? 8.93 -8.219 16.375 1 76.25 100 GLN A O 1
ATOM 781 N N . ASN A 1 101 ? 8.531 -8.922 18.531 1 84.5 101 ASN A N 1
ATOM 782 C CA . ASN A 1 101 ? 7.102 -9.086 18.297 1 84.5 101 ASN A CA 1
ATOM 783 C C . ASN A 1 101 ? 6.316 -7.848 18.719 1 84.5 101 ASN A C 1
ATOM 785 O O . ASN A 1 101 ? 5.094 -7.801 18.562 1 84.5 101 ASN A O 1
ATOM 789 N N . GLU A 1 102 ? 7.164 -6.848 19.234 1 89.12 102 GLU A N 1
ATOM 790 C CA . GLU A 1 102 ? 6.461 -5.656 19.703 1 89.12 102 GLU A CA 1
ATOM 791 C C . GLU A 1 102 ? 7.301 -4.402 19.5 1 89.12 102 GLU A C 1
ATOM 793 O O . GLU A 1 102 ? 8.516 -4.414 19.719 1 89.12 102 GLU A O 1
ATOM 798 N N . ILE A 1 103 ? 6.691 -3.381 18.969 1 89.88 103 ILE A N 1
ATOM 799 C CA . ILE A 1 103 ? 7.297 -2.059 18.828 1 89.88 103 ILE A CA 1
ATOM 800 C C . ILE A 1 103 ? 6.602 -1.074 19.766 1 89.88 103 ILE A C 1
ATOM 802 O O . ILE A 1 103 ? 5.371 -0.999 19.797 1 89.88 103 ILE A O 1
ATOM 806 N N . GLU A 1 104 ? 7.363 -0.461 20.562 1 91.75 104 GLU A N 1
ATOM 807 C CA . GLU A 1 104 ? 6.805 0.572 21.438 1 91.75 104 GLU A CA 1
ATOM 808 C C . GLU A 1 104 ? 7.098 1.968 20.891 1 91.75 104 GLU A C 1
ATOM 810 O O . GLU A 1 104 ? 8.258 2.332 20.688 1 91.75 104 GLU A O 1
ATOM 815 N N . LEU A 1 105 ? 6.043 2.645 20.578 1 93.44 105 LEU A N 1
ATOM 816 C CA . LEU A 1 105 ? 6.191 4.051 20.219 1 93.44 105 LEU A CA 1
ATOM 817 C C . LEU A 1 105 ? 6.438 4.902 21.469 1 93.44 105 LEU A C 1
ATOM 819 O O . LEU A 1 105 ? 5.492 5.371 22.109 1 93.44 105 LEU A O 1
ATOM 823 N N . GLU A 1 106 ? 7.602 5.137 21.672 1 91.94 106 GLU A N 1
ATOM 824 C CA . GLU A 1 106 ? 7.992 5.844 22.891 1 91.94 106 GLU A CA 1
ATOM 825 C C . GLU A 1 106 ? 7.465 7.277 22.891 1 91.94 106 GLU A C 1
ATOM 827 O O . GLU A 1 106 ? 7.52 7.961 21.859 1 91.94 106 GLU A O 1
ATOM 832 N N . GLU A 1 107 ? 6.887 7.695 23.984 1 89.94 107 GLU A N 1
ATOM 833 C CA . GLU A 1 107 ? 6.477 9.07 24.234 1 89.94 107 GLU A CA 1
ATOM 834 C C . GLU A 1 107 ? 5.254 9.453 23.406 1 89.94 107 GLU A C 1
ATOM 836 O O . GLU A 1 107 ? 4.887 10.625 23.328 1 89.94 107 GLU A O 1
ATOM 841 N N . ALA A 1 108 ? 4.719 8.484 22.781 1 93.94 108 ALA A N 1
ATOM 842 C CA . ALA A 1 108 ? 3.506 8.781 22.016 1 93.94 108 ALA A CA 1
ATOM 843 C C . ALA A 1 108 ? 2.264 8.625 22.891 1 93.94 108 ALA A C 1
ATOM 845 O O . ALA A 1 108 ? 2.072 7.586 23.531 1 93.94 108 ALA A O 1
ATOM 846 N N . SER A 1 109 ? 1.511 9.703 22.969 1 94.81 109 SER A N 1
ATOM 847 C CA . SER A 1 109 ? 0.207 9.594 23.609 1 94.81 109 SER A CA 1
ATOM 848 C C . SER A 1 109 ? -0.737 8.703 22.812 1 94.81 109 SER A C 1
ATOM 850 O O . SER A 1 109 ? -0.428 8.328 21.688 1 94.81 109 SER A O 1
ATOM 852 N N . VAL A 1 110 ? -1.875 8.398 23.438 1 95 110 VAL A N 1
ATOM 853 C CA . VAL A 1 110 ? -2.869 7.566 22.766 1 95 110 VAL A CA 1
ATOM 854 C C . VAL A 1 110 ? -3.348 8.258 21.484 1 95 110 VAL A C 1
ATOM 856 O O . VAL A 1 110 ? -3.473 7.613 20.438 1 95 110 VAL A O 1
ATOM 859 N N . GLU A 1 111 ? -3.52 9.508 21.562 1 93.31 111 GLU A N 1
ATOM 860 C CA . GLU A 1 111 ? -4.004 10.273 20.406 1 93.31 111 GLU A CA 1
ATOM 861 C C . GLU A 1 111 ? -2.967 10.305 19.281 1 93.31 111 GLU A C 1
ATOM 863 O O . GLU A 1 111 ? -3.299 10.062 18.125 1 93.31 111 GLU A O 1
ATOM 868 N N . VAL A 1 112 ? -1.758 10.508 19.656 1 93.5 112 VAL A N 1
ATOM 869 C CA . VAL A 1 112 ? -0.672 10.594 18.688 1 93.5 112 VAL A CA 1
ATOM 870 C C . VAL A 1 112 ? -0.438 9.227 18.047 1 93.5 112 VAL A C 1
ATOM 872 O O . VAL A 1 112 ? -0.334 9.117 16.828 1 93.5 112 VAL A O 1
ATOM 875 N N . GLY A 1 113 ? -0.41 8.203 18.922 1 95.12 113 GLY A N 1
ATOM 876 C CA . GLY A 1 113 ? -0.228 6.852 18.422 1 95.12 113 GLY A CA 1
ATOM 877 C C . GLY A 1 113 ? -1.336 6.41 17.469 1 95.12 113 GLY A C 1
ATOM 878 O O . GLY A 1 113 ? -1.069 5.824 16.422 1 95.12 113 GLY A O 1
ATOM 879 N N . THR A 1 114 ? -2.486 6.738 17.859 1 94.25 114 THR A N 1
ATOM 880 C CA . THR A 1 114 ? -3.648 6.379 17.047 1 94.25 114 THR A CA 1
ATOM 881 C C . THR A 1 114 ? -3.615 7.098 15.703 1 94.25 114 THR A C 1
ATOM 883 O O . THR A 1 114 ? -3.863 6.488 14.664 1 94.25 114 THR A O 1
ATOM 886 N N . ALA A 1 115 ? -3.283 8.375 15.703 1 92.31 115 ALA A N 1
ATOM 887 C CA . ALA A 1 115 ? -3.18 9.148 14.469 1 92.31 115 ALA A CA 1
ATOM 888 C C . ALA A 1 115 ? -2.055 8.625 13.578 1 92.31 115 ALA A C 1
ATOM 890 O O . ALA A 1 115 ? -2.211 8.531 12.359 1 92.31 115 ALA A O 1
ATOM 891 N N . LEU A 1 116 ? -0.975 8.281 14.227 1 94 116 LEU A N 1
ATOM 892 C CA . LEU A 1 116 ? 0.175 7.754 13.5 1 94 116 LEU A CA 1
ATOM 893 C C . LEU A 1 116 ? -0.171 6.438 12.812 1 94 116 LEU A C 1
ATOM 895 O O . LEU A 1 116 ? 0.108 6.258 11.625 1 94 116 LEU A O 1
ATOM 899 N N . MET A 1 117 ? -0.829 5.555 13.531 1 95 117 MET A N 1
ATOM 900 C CA . MET A 1 117 ? -1.196 4.25 12.992 1 95 117 MET A CA 1
ATOM 901 C C . MET A 1 117 ? -2.188 4.398 11.844 1 95 117 MET A C 1
ATOM 903 O O . MET A 1 117 ? -2.094 3.686 10.836 1 95 117 MET A O 1
ATOM 907 N N . LYS A 1 118 ? -3.127 5.289 12.016 1 93.56 118 LYS A N 1
ATOM 908 C CA . LYS A 1 118 ? -4.066 5.555 10.93 1 93.56 118 LYS A CA 1
ATOM 909 C C . LYS A 1 118 ? -3.336 6.027 9.68 1 93.56 118 LYS A C 1
ATOM 911 O O . LYS A 1 118 ? -3.619 5.555 8.578 1 93.56 118 LYS A O 1
ATOM 916 N N . TRP A 1 119 ? -2.4 6.875 9.859 1 92.25 119 TRP A N 1
ATOM 917 C CA . TRP A 1 119 ? -1.627 7.391 8.734 1 92.25 119 TRP A CA 1
ATOM 918 C C . TRP A 1 119 ? -0.829 6.273 8.062 1 92.25 119 TRP A C 1
ATOM 920 O O . TRP A 1 119 ? -0.738 6.219 6.836 1 92.25 119 TRP A O 1
ATOM 930 N N . VAL A 1 120 ? -0.244 5.465 8.844 1 94.62 120 VAL A N 1
ATOM 931 C CA . VAL A 1 120 ? 0.581 4.371 8.344 1 94.62 120 VAL A CA 1
ATOM 932 C C . VAL A 1 120 ? -0.224 3.525 7.355 1 94.62 120 VAL A C 1
ATOM 934 O O . VAL A 1 120 ? 0.292 3.113 6.316 1 94.62 120 VAL A O 1
ATOM 937 N N . TYR A 1 121 ? -1.462 3.332 7.641 1 94.75 121 TYR A N 1
ATOM 938 C CA . TYR A 1 121 ? -2.268 2.42 6.836 1 94.75 121 TYR A CA 1
ATOM 939 C C . TYR A 1 121 ? -2.982 3.166 5.715 1 94.75 121 TYR A C 1
ATOM 941 O O . TYR A 1 121 ? -3.236 2.604 4.648 1 94.75 121 TYR A O 1
ATOM 949 N N . THR A 1 122 ? -3.355 4.367 5.965 1 90.38 122 THR A N 1
ATOM 950 C CA . THR A 1 122 ? -4.289 5.008 5.047 1 90.38 122 THR A CA 1
ATOM 951 C C . THR A 1 122 ? -3.66 6.242 4.406 1 90.38 122 THR A C 1
ATOM 953 O O . THR A 1 122 ? -4.188 6.777 3.428 1 90.38 122 THR A O 1
ATOM 956 N N . ASP A 1 123 ? -2.541 6.613 4.953 1 87.12 123 ASP A N 1
ATOM 957 C CA . ASP A 1 123 ? -1.867 7.828 4.5 1 87.12 123 ASP A CA 1
ATOM 958 C C . ASP A 1 123 ? -2.697 9.07 4.82 1 87.12 123 ASP A C 1
ATOM 960 O O . ASP A 1 123 ? -2.441 10.148 4.285 1 87.12 123 ASP A O 1
ATOM 964 N N . LYS A 1 124 ? -3.74 8.836 5.613 1 80.38 124 LYS A N 1
ATOM 965 C CA . LYS A 1 124 ? -4.559 9.938 6.105 1 80.38 124 LYS A CA 1
ATOM 966 C C . LYS A 1 124 ? -4.348 10.156 7.598 1 80.38 124 LYS A C 1
ATOM 968 O O . LYS A 1 124 ? -4.172 9.203 8.352 1 80.38 124 LYS A O 1
ATOM 973 N N . ALA A 1 125 ? -3.963 11.344 7.941 1 71.25 125 ALA A N 1
ATOM 974 C CA . ALA A 1 125 ? -3.861 11.648 9.367 1 71.25 125 ALA A CA 1
ATOM 975 C C . ALA A 1 125 ? -4.906 12.68 9.781 1 71.25 125 ALA A C 1
ATOM 977 O O . ALA A 1 125 ? -5.09 13.695 9.102 1 71.25 125 ALA A O 1
ATOM 978 N N . ASP A 1 126 ? -5.84 12.203 10.57 1 69.12 126 ASP A N 1
ATOM 979 C CA . ASP A 1 126 ? -6.738 13.188 11.164 1 69.12 126 ASP A CA 1
ATOM 980 C C . ASP A 1 126 ? -5.98 14.141 12.086 1 69.12 126 ASP A C 1
ATOM 982 O O . ASP A 1 126 ? -5.785 13.844 13.266 1 69.12 126 ASP A O 1
ATOM 986 N N . ILE A 1 127 ? -5.32 15.023 11.453 1 62.84 127 ILE A N 1
ATOM 987 C CA . ILE A 1 127 ? -4.52 15.938 12.258 1 62.84 127 ILE A CA 1
ATOM 988 C C . ILE A 1 127 ? -5.395 17.078 12.766 1 62.84 127 ILE A C 1
ATOM 990 O O . ILE A 1 127 ? -6.027 17.781 11.977 1 62.84 127 ILE A O 1
ATOM 994 N N . ARG A 1 128 ? -5.801 16.906 14.016 1 63.22 128 ARG A N 1
ATOM 995 C CA . ARG A 1 128 ? -6.492 18 14.68 1 63.22 128 ARG A CA 1
ATOM 996 C C . ARG A 1 128 ? -5.66 19.281 14.633 1 63.22 128 ARG A C 1
ATOM 998 O O . ARG A 1 128 ? -4.43 19.219 14.602 1 63.22 128 ARG A O 1
ATOM 1005 N N . THR A 1 129 ? -6.219 20.328 14.352 1 64 129 THR A N 1
ATOM 1006 C CA . THR A 1 129 ? -5.578 21.625 14.219 1 64 129 THR A CA 1
ATOM 1007 C C . THR A 1 129 ? -4.98 22.062 15.555 1 64 129 THR A C 1
ATOM 1009 O O . THR A 1 129 ? -4.684 23.25 15.75 1 64 129 THR A O 1
ATOM 1012 N N . ASP A 1 130 ? -4.684 21.156 16.344 1 76.69 130 ASP A N 1
ATOM 1013 C CA . ASP A 1 130 ? -4.004 21.484 17.594 1 76.69 130 ASP A CA 1
ATOM 1014 C C . ASP A 1 130 ? -2.486 21.438 17.406 1 76.69 130 ASP A C 1
ATOM 1016 O O . ASP A 1 130 ? -1.926 20.391 17.078 1 76.69 130 ASP A O 1
ATOM 1020 N N . GLU A 1 131 ? -1.901 22.578 17.656 1 78.19 131 GLU A N 1
ATOM 1021 C CA . GLU A 1 131 ? -0.47 22.734 17.422 1 78.19 131 GLU A CA 1
ATOM 1022 C C . GLU A 1 131 ? 0.342 21.766 18.281 1 78.19 131 GLU A C 1
ATOM 1024 O O . GLU A 1 131 ? 1.337 21.203 17.812 1 78.19 131 GLU A O 1
ATOM 1029 N N . SER A 1 132 ? -0.035 21.656 19.547 1 85.88 132 SER A N 1
ATOM 1030 C CA . SER A 1 132 ? 0.683 20.766 20.438 1 85.88 132 SER A CA 1
ATOM 1031 C C . SER A 1 132 ? 0.633 19.328 19.938 1 85.88 132 SER A C 1
ATOM 1033 O O . SER A 1 132 ? 1.635 18.609 19.984 1 85.88 132 SER A O 1
ATOM 1035 N N . PHE A 1 133 ? -0.456 18.953 19.438 1 88.62 133 PHE A N 1
ATOM 1036 C CA 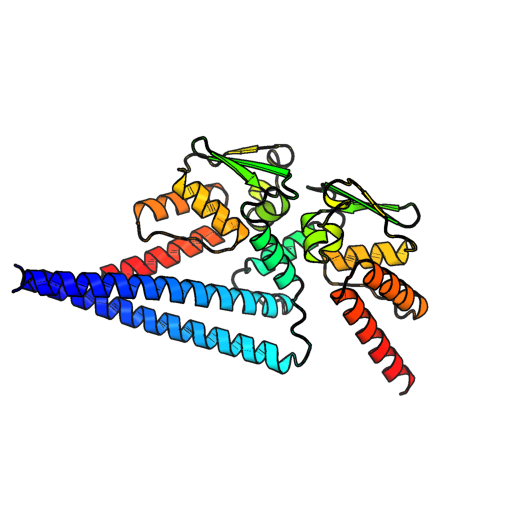. PHE A 1 133 ? -0.638 17.609 18.891 1 88.62 133 PHE A CA 1
ATOM 1037 C C . PHE A 1 133 ? 0.263 17.391 17.688 1 88.62 133 PHE A C 1
ATOM 1039 O O . PHE A 1 133 ? 0.93 16.359 17.578 1 88.62 133 PHE A O 1
ATOM 1046 N N . ILE A 1 134 ? 0.332 18.344 16.828 1 87.88 134 ILE A N 1
ATOM 1047 C CA . ILE A 1 134 ? 1.111 18.25 15.609 1 87.88 134 ILE A CA 1
ATOM 1048 C C . ILE A 1 134 ? 2.596 18.125 15.945 1 87.88 134 ILE A C 1
ATOM 1050 O O . ILE A 1 134 ? 3.32 17.344 15.336 1 87.88 134 ILE A O 1
ATOM 1054 N N . MET A 1 135 ? 2.959 18.922 16.906 1 89.44 135 MET A N 1
ATOM 1055 C CA . MET A 1 135 ? 4.359 18.891 17.312 1 89.44 135 MET A CA 1
ATOM 1056 C C . MET A 1 135 ? 4.742 17.516 17.875 1 89.44 135 MET A C 1
ATOM 1058 O O . MET A 1 135 ? 5.828 17.016 17.594 1 89.44 135 MET A O 1
ATOM 1062 N N . ASP A 1 136 ? 3.861 17 18.672 1 92.25 136 ASP A N 1
ATOM 1063 C CA . ASP A 1 136 ? 4.098 15.664 19.219 1 92.25 136 ASP A CA 1
ATOM 1064 C C . ASP A 1 136 ? 4.18 14.617 18.109 1 92.25 136 ASP 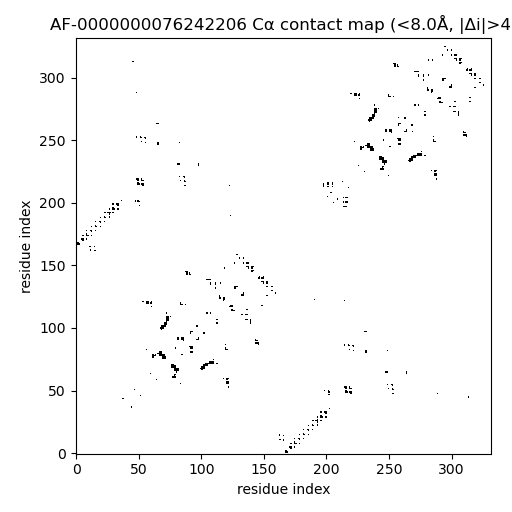A C 1
ATOM 1066 O O . ASP A 1 136 ? 5.035 13.734 18.141 1 92.25 136 ASP A O 1
ATOM 1070 N N . LEU A 1 137 ? 3.336 14.766 17.172 1 91.75 137 LEU A N 1
ATOM 1071 C CA . LEU A 1 137 ? 3.299 13.852 16.031 1 91.75 137 LEU A CA 1
ATOM 1072 C C . LEU A 1 137 ? 4.586 13.938 15.227 1 91.75 137 LEU A C 1
ATOM 1074 O O . LEU A 1 137 ? 5.16 12.914 14.852 1 91.75 137 LEU A O 1
ATOM 1078 N N . VAL A 1 138 ? 5.035 15.141 15.039 1 91.06 138 VAL A N 1
ATOM 1079 C CA . VAL A 1 138 ? 6.273 15.359 14.297 1 91.06 138 VAL A CA 1
ATOM 1080 C C . VAL A 1 138 ? 7.445 14.734 15.047 1 91.06 138 VAL A C 1
ATOM 1082 O O . VAL A 1 138 ? 8.32 14.117 14.438 1 91.06 138 VAL A O 1
ATOM 1085 N N . ARG A 1 139 ? 7.453 14.922 16.297 1 92.75 139 ARG A N 1
ATOM 1086 C CA . ARG A 1 139 ? 8.523 14.375 17.125 1 92.75 139 ARG A CA 1
ATOM 1087 C C . ARG A 1 139 ? 8.586 12.859 17 1 92.75 139 ARG A C 1
ATOM 1089 O O . ARG A 1 139 ? 9.656 12.289 16.781 1 92.75 139 ARG A O 1
ATOM 1096 N N . VAL A 1 140 ? 7.492 12.242 17.125 1 93.12 140 VAL A N 1
ATOM 1097 C CA . VAL A 1 140 ? 7.434 10.789 17.016 1 93.12 140 VAL A CA 1
ATOM 1098 C C . VAL A 1 140 ? 7.801 10.367 15.586 1 93.12 140 VAL A C 1
ATOM 1100 O O . VAL A 1 140 ? 8.555 9.406 15.398 1 93.12 140 VAL A O 1
ATOM 1103 N N . ALA A 1 141 ? 7.293 11.047 14.594 1 92.25 141 ALA A N 1
ATOM 1104 C CA . ALA A 1 141 ? 7.598 10.758 13.195 1 92.25 141 ALA A CA 1
ATOM 1105 C C . ALA A 1 141 ? 9.102 10.797 12.945 1 92.25 141 ALA A C 1
ATOM 1107 O O . ALA A 1 141 ? 9.641 9.953 12.227 1 92.25 141 ALA A O 1
ATOM 1108 N N . ASN A 1 142 ? 9.766 11.758 13.539 1 92.25 142 ASN A N 1
ATOM 1109 C CA . ASN A 1 142 ? 11.211 11.898 13.398 1 92.25 142 ASN A CA 1
ATOM 1110 C C . ASN A 1 142 ? 11.953 10.742 14.055 1 92.25 142 ASN A C 1
ATOM 1112 O O . ASN A 1 142 ? 12.953 10.258 13.516 1 92.25 142 ASN A O 1
ATOM 1116 N N . ARG A 1 143 ? 11.453 10.336 15.102 1 91.44 143 ARG A N 1
ATOM 1117 C CA . ARG A 1 143 ? 12.094 9.25 15.836 1 91.44 143 ARG A CA 1
ATOM 1118 C C . ARG A 1 143 ? 12.094 7.961 15.023 1 91.44 143 ARG A C 1
ATOM 1120 O O . ARG A 1 143 ? 13.055 7.191 15.07 1 91.44 143 ARG A O 1
ATOM 1127 N N . TYR A 1 144 ? 11.117 7.73 14.305 1 90.81 144 TYR A N 1
ATOM 1128 C CA . TYR A 1 144 ? 10.984 6.488 13.555 1 90.81 144 TYR A CA 1
ATOM 1129 C C . TYR A 1 144 ? 11.18 6.723 12.062 1 90.81 144 TYR A C 1
ATOM 1131 O O . TYR A 1 144 ? 10.805 5.887 11.242 1 90.81 144 TYR A O 1
ATOM 1139 N N . SER A 1 145 ? 11.664 7.875 11.703 1 90.5 145 SER A N 1
ATOM 1140 C CA . SER A 1 145 ? 12.047 8.227 10.344 1 90.5 145 SER A CA 1
ATOM 1141 C C . SER A 1 145 ? 10.859 8.141 9.398 1 90.5 145 SER A C 1
ATOM 1143 O O . SER A 1 145 ? 10.961 7.559 8.312 1 90.5 145 SER A O 1
ATOM 1145 N N . LEU A 1 146 ? 9.742 8.664 9.859 1 91.56 146 LEU A N 1
ATOM 1146 C CA . LEU A 1 146 ? 8.547 8.742 9.031 1 91.56 146 LEU A CA 1
ATOM 1147 C C . LEU A 1 146 ? 8.492 10.07 8.289 1 91.56 146 LEU A C 1
ATOM 1149 O O . LEU A 1 146 ? 7.738 10.969 8.664 1 91.56 146 LEU A O 1
ATOM 1153 N N . GLY A 1 147 ? 9.258 10.109 7.25 1 88.5 147 GLY A N 1
ATOM 1154 C CA . GLY A 1 147 ? 9.391 11.344 6.496 1 88.5 147 GLY A CA 1
ATOM 1155 C C . GLY A 1 147 ? 8.07 11.852 5.934 1 88.5 147 GLY A C 1
ATOM 1156 O O . GLY A 1 147 ? 7.773 13.039 6.016 1 88.5 147 GLY A O 1
ATOM 1157 N N . GLY A 1 148 ? 7.312 10.969 5.438 1 86.56 148 GLY A N 1
ATOM 1158 C CA . GLY A 1 148 ? 6.031 11.352 4.875 1 86.56 148 GLY A CA 1
ATOM 1159 C C . GLY A 1 148 ? 5.109 12.016 5.887 1 86.56 148 GLY A C 1
ATOM 1160 O O . GLY A 1 148 ? 4.465 13.016 5.582 1 86.56 148 GLY A O 1
ATOM 1161 N N . LEU A 1 149 ? 5.055 11.43 6.965 1 88.44 149 LEU A N 1
ATOM 1162 C CA . LEU A 1 149 ? 4.207 11.977 8.023 1 88.44 149 LEU A CA 1
ATOM 1163 C C . LEU A 1 149 ? 4.723 13.328 8.484 1 88.44 149 LEU A C 1
ATOM 1165 O O . LEU A 1 149 ? 3.938 14.266 8.688 1 88.44 149 LEU A O 1
ATOM 1169 N N . ARG A 1 150 ? 5.98 13.406 8.648 1 89.31 150 ARG A N 1
ATOM 1170 C CA . ARG A 1 150 ? 6.586 14.68 9.023 1 89.31 150 ARG A CA 1
ATOM 1171 C C . ARG A 1 150 ? 6.246 15.766 8.008 1 89.31 150 ARG A C 1
ATOM 1173 O O . ARG A 1 150 ? 5.836 16.875 8.383 1 89.31 150 ARG A O 1
ATOM 1180 N N . ASN A 1 151 ? 6.441 15.461 6.805 1 85.56 151 ASN A N 1
ATOM 1181 C CA . ASN A 1 151 ? 6.152 16.422 5.738 1 85.56 151 ASN A CA 1
ATOM 1182 C C . ASN A 1 151 ? 4.688 16.844 5.746 1 85.56 151 ASN A C 1
ATOM 1184 O O . ASN A 1 151 ? 4.375 18.016 5.547 1 85.56 151 ASN A O 1
ATOM 1188 N N . ARG A 1 152 ? 3.908 15.875 5.969 1 81.19 152 ARG A N 1
ATOM 1189 C CA . ARG A 1 152 ? 2.48 16.172 6.031 1 81.19 152 ARG A CA 1
ATOM 1190 C C . ARG A 1 152 ? 2.164 17.125 7.168 1 81.19 152 ARG A C 1
ATOM 1192 O O . ARG A 1 152 ? 1.413 18.094 6.988 1 81.19 152 ARG A O 1
ATOM 1199 N N . CYS A 1 153 ? 2.68 16.891 8.328 1 83 153 CYS A N 1
ATOM 1200 C CA . CYS A 1 153 ? 2.477 17.75 9.484 1 83 153 CYS A CA 1
ATOM 1201 C C . CYS A 1 153 ? 3.01 19.156 9.219 1 83 153 CYS A C 1
ATOM 1203 O O . CYS A 1 153 ? 2.371 20.141 9.578 1 83 153 CYS A O 1
ATOM 1205 N N . GLU A 1 154 ? 4.156 19.203 8.586 1 81.12 154 GLU A N 1
ATOM 1206 C CA . GLU A 1 154 ? 4.754 20.5 8.266 1 81.12 154 GLU A CA 1
ATOM 1207 C C . GLU A 1 154 ? 3.857 21.297 7.32 1 81.12 154 GLU A C 1
ATOM 1209 O O . GLU A 1 154 ? 3.709 22.516 7.48 1 81.12 154 GLU A O 1
ATOM 1214 N N . ARG A 1 155 ? 3.359 20.641 6.449 1 75.06 155 ARG A N 1
ATOM 1215 C CA . ARG A 1 155 ? 2.451 21.312 5.52 1 75.06 155 ARG A CA 1
ATOM 1216 C C . ARG A 1 155 ? 1.227 21.859 6.242 1 75.06 155 ARG A C 1
ATOM 1218 O O . ARG A 1 155 ? 0.759 22.953 5.941 1 75.06 155 ARG A O 1
ATOM 1225 N N . ILE A 1 156 ? 0.787 21.141 7.164 1 71.88 156 ILE A N 1
ATOM 1226 C CA . ILE A 1 156 ? -0.379 21.562 7.938 1 71.88 156 ILE A CA 1
ATOM 1227 C C . ILE A 1 156 ? -0.027 22.766 8.789 1 71.88 156 ILE A C 1
ATOM 1229 O O . ILE A 1 156 ? -0.813 23.719 8.891 1 71.88 156 ILE A O 1
ATOM 1233 N N . ILE A 1 157 ? 1.151 22.688 9.367 1 73 157 ILE A N 1
ATOM 1234 C CA . ILE A 1 157 ? 1.61 23.797 10.211 1 73 157 ILE A CA 1
ATOM 1235 C C . ILE A 1 157 ? 1.764 25.062 9.375 1 73 157 ILE A C 1
ATOM 1237 O O . ILE A 1 157 ? 1.363 26.141 9.797 1 73 157 ILE A O 1
ATOM 1241 N N . ILE A 1 158 ? 2.371 24.859 8.281 1 70.94 158 ILE A N 1
ATOM 1242 C CA . ILE A 1 158 ? 2.586 26 7.387 1 70.94 158 ILE A CA 1
ATOM 1243 C C . ILE A 1 158 ? 1.242 26.594 6.988 1 70.94 158 ILE A C 1
ATOM 1245 O O . ILE A 1 158 ? 1.062 27.812 7.051 1 70.94 158 ILE A O 1
ATOM 1249 N N . LEU A 1 159 ? 0.373 25.797 6.727 1 63.75 159 LEU A N 1
ATOM 1250 C CA . LEU A 1 159 ? -0.944 26.266 6.316 1 63.75 159 LEU A CA 1
ATOM 1251 C C . LEU A 1 159 ? -1.672 26.938 7.477 1 63.75 159 LEU A C 1
ATOM 1253 O O . LEU A 1 159 ? -2.322 27.969 7.293 1 63.75 159 LEU A O 1
ATOM 1257 N N . ALA A 1 160 ? -1.568 26.375 8.609 1 62.19 160 ALA A N 1
ATOM 1258 C CA . ALA A 1 160 ? -2.184 26.953 9.805 1 62.19 160 ALA A CA 1
ATOM 1259 C C . ALA A 1 160 ? -1.567 28.297 10.148 1 62.19 160 ALA A C 1
ATOM 1261 O O . ALA A 1 160 ? -2.273 29.234 10.547 1 62.19 160 ALA A O 1
ATOM 1262 N N . SER A 1 161 ? -0.254 28.422 10.078 1 67 161 SER A N 1
ATOM 1263 C CA . SER A 1 161 ? 0.449 29.672 10.367 1 67 161 SER A CA 1
ATOM 1264 C C . SER A 1 161 ? 0.107 30.75 9.352 1 67 161 SER A C 1
ATOM 1266 O O . SER A 1 161 ? -0.008 31.938 9.703 1 67 161 SER A O 1
ATOM 1268 N N . GLU A 1 162 ? 0.163 30.328 8.195 1 60 162 GLU A N 1
ATOM 1269 C CA . GLU A 1 162 ? -0.224 31.281 7.156 1 60 162 GLU A CA 1
ATOM 1270 C C . GLU A 1 162 ? -1.628 31.828 7.402 1 60 162 GLU A C 1
ATOM 1272 O O . GLU A 1 162 ? -1.89 33 7.172 1 60 162 GLU A O 1
ATOM 1277 N N . LEU A 1 163 ? -2.404 31.062 7.969 1 55.19 163 LEU A N 1
ATOM 1278 C CA . LEU A 1 163 ? -3.773 31.469 8.273 1 55.19 163 LEU A CA 1
ATOM 1279 C C . LEU A 1 163 ? -3.812 32.375 9.5 1 55.19 163 LEU A C 1
ATOM 1281 O O . LEU A 1 163 ? -4.691 33.219 9.609 1 55.19 163 LEU A O 1
ATOM 1285 N N . ALA A 1 164 ? -2.887 32.062 10.375 1 54.41 164 ALA A N 1
ATOM 1286 C CA . ALA A 1 164 ? -2.82 32.906 11.586 1 54.41 164 ALA A CA 1
ATOM 1287 C C . ALA A 1 164 ? -2.283 34.281 11.273 1 54.41 164 ALA A C 1
ATOM 1289 O O . ALA A 1 164 ? -2.633 35.25 11.945 1 54.41 164 ALA A O 1
ATOM 1290 N N . TYR A 1 165 ? -1.288 34.344 10.398 1 50.31 165 TYR A N 1
ATOM 1291 C CA . TYR A 1 165 ? -0.698 35.625 10.07 1 50.31 165 TYR A CA 1
ATOM 1292 C C . TYR A 1 165 ? -1.634 36.438 9.188 1 50.31 165 TYR A C 1
ATOM 1294 O O . TYR A 1 165 ? -1.585 37.688 9.195 1 50.31 165 TYR A O 1
ATOM 1302 N N . TYR A 1 166 ? -2.502 35.875 8.523 1 43.56 166 TYR A N 1
ATOM 1303 C CA . TYR A 1 166 ? -3.41 36.75 7.785 1 43.56 166 TYR A CA 1
ATOM 1304 C C . TYR A 1 166 ? -4.598 37.156 8.648 1 43.56 166 TYR A C 1
ATOM 1306 O O . TYR A 1 166 ? -5.094 36.344 9.453 1 43.56 166 TYR A O 1
ATOM 1314 N N . MET B 1 1 ? -25.094 43.562 20.531 1 43.72 1 MET B N 1
ATOM 1315 C CA . MET B 1 1 ? -25.156 43.406 19.078 1 43.72 1 MET B CA 1
ATOM 1316 C C . MET B 1 1 ? -23.828 42.875 18.531 1 43.72 1 MET B C 1
ATOM 1318 O O . MET B 1 1 ? -23.797 42.281 17.453 1 43.72 1 MET B O 1
ATOM 1322 N N . GLY B 1 2 ? -22.594 43.125 19.016 1 49.59 2 GLY B N 1
ATOM 1323 C CA . GLY B 1 2 ? -21.203 42.875 18.688 1 49.59 2 GLY B CA 1
ATOM 1324 C C . GLY B 1 2 ? -20.797 41.406 18.906 1 49.59 2 GLY B C 1
ATOM 1325 O O . GLY B 1 2 ? -20.016 40.875 18.141 1 49.59 2 GLY B O 1
ATOM 1326 N N . ASP B 1 3 ? -21.266 40.719 19.953 1 56.66 3 ASP B N 1
ATOM 1327 C CA . ASP B 1 3 ? -21.016 39.344 20.375 1 56.66 3 ASP B CA 1
ATOM 1328 C C . ASP B 1 3 ? -21.594 38.344 19.375 1 56.66 3 ASP B C 1
ATOM 1330 O O . ASP B 1 3 ? -21 37.281 19.125 1 56.66 3 ASP B O 1
ATOM 1334 N N . SER B 1 4 ? -22.656 38.844 18.812 1 60.09 4 SER B N 1
ATOM 1335 C CA . SER B 1 4 ? -23.391 37.969 17.891 1 60.09 4 SER B CA 1
ATOM 1336 C C . SER B 1 4 ? -22.625 37.781 16.594 1 60.09 4 SER B C 1
ATOM 1338 O O . SER B 1 4 ? -22.547 36.656 16.062 1 60.09 4 SER B O 1
ATOM 1340 N N . GLU B 1 5 ? -21.953 38.844 16.203 1 58.31 5 GLU B N 1
ATOM 1341 C CA . GLU B 1 5 ? -21.234 38.781 14.93 1 58.31 5 GLU B CA 1
ATOM 1342 C C . GLU B 1 5 ? -19.969 37.938 15.039 1 58.31 5 GLU B C 1
ATOM 1344 O O . GLU B 1 5 ? -19.656 37.188 14.125 1 58.31 5 GLU B O 1
ATOM 1349 N N . ALA B 1 6 ? -19.344 38 16.094 1 57.5 6 ALA B N 1
ATOM 1350 C CA . ALA B 1 6 ? -18.156 37.188 16.344 1 57.5 6 ALA B CA 1
ATOM 1351 C C . ALA B 1 6 ? -18.5 35.719 16.375 1 57.5 6 ALA B C 1
ATOM 1353 O O . ALA B 1 6 ? -17.766 34.875 15.852 1 57.5 6 ALA B O 1
ATOM 1354 N N . ALA B 1 7 ? -19.594 35.5 16.984 1 61 7 ALA B N 1
ATOM 1355 C CA . ALA B 1 7 ? -20.031 34.094 17.062 1 61 7 ALA B CA 1
ATOM 1356 C C . ALA B 1 7 ? -20.344 33.562 15.68 1 61 7 ALA B C 1
ATOM 1358 O O . ALA B 1 7 ? -20.047 32.406 15.383 1 61 7 ALA B O 1
ATOM 1359 N N . LYS B 1 8 ? -20.922 34.375 14.898 1 62.62 8 LYS B N 1
ATOM 1360 C CA . LYS B 1 8 ? -21.25 33.969 13.531 1 62.62 8 LYS B CA 1
ATOM 1361 C C . LYS B 1 8 ? -20 33.75 12.711 1 62.62 8 LYS B C 1
ATOM 1363 O O . LYS B 1 8 ? -19.906 32.75 11.961 1 62.62 8 LYS B O 1
ATOM 1368 N N . LEU B 1 9 ? -19.047 34.594 12.922 1 57.75 9 LEU B N 1
ATOM 1369 C CA . LEU B 1 9 ? -17.797 34.5 12.195 1 57.75 9 LEU B CA 1
ATOM 1370 C C . LEU B 1 9 ? -17 33.281 12.617 1 57.75 9 LEU B C 1
ATOM 1372 O O . LEU B 1 9 ? -16.406 32.594 11.781 1 57.75 9 LEU B O 1
ATOM 1376 N N . GLN B 1 10 ? -17.094 33.062 13.828 1 60.72 10 GLN B N 1
ATOM 1377 C CA . GLN B 1 10 ? -16.438 31.875 14.359 1 60.72 10 GLN B CA 1
ATOM 1378 C C . GLN B 1 10 ? -17.047 30.594 13.789 1 60.72 10 GLN B C 1
ATOM 1380 O O . GLN B 1 10 ? -16.328 29.641 13.469 1 60.72 10 GLN B O 1
ATOM 1385 N N . LYS B 1 11 ? -18.312 30.656 13.742 1 61.44 11 LYS B N 1
ATOM 1386 C CA . LYS B 1 11 ? -19.016 29.516 13.164 1 61.44 11 LYS B CA 1
ATOM 1387 C C . LYS B 1 11 ? -18.625 29.312 11.703 1 61.44 11 LYS B C 1
ATOM 1389 O O . LYS B 1 11 ? -18.391 28.188 11.266 1 61.44 11 LYS B O 1
ATOM 1394 N N . HIS B 1 12 ? -18.594 30.438 11.055 1 60.31 12 HIS B N 1
ATOM 1395 C CA . HIS B 1 12 ? -18.203 30.375 9.648 1 60.31 12 HIS B CA 1
ATOM 1396 C C . HIS B 1 12 ? -16.766 29.891 9.5 1 60.31 12 HIS B C 1
ATOM 1398 O O . HIS B 1 12 ? -16.469 29.078 8.609 1 60.31 12 HIS B O 1
ATOM 1404 N N . LEU B 1 13 ? -15.992 30.344 10.367 1 57.31 13 LEU B N 1
ATOM 1405 C CA . LEU B 1 13 ? -14.594 29.938 10.359 1 57.31 13 LEU B CA 1
ATOM 1406 C C . LEU B 1 13 ? -14.477 28.438 10.617 1 57.31 13 LEU B C 1
ATOM 1408 O O . LEU B 1 13 ? -13.703 27.75 9.945 1 57.31 13 LEU B O 1
ATOM 1412 N N . ASN B 1 14 ? -15.125 28.031 11.57 1 60.41 14 ASN B N 1
ATOM 1413 C CA . ASN B 1 14 ? -15.117 26.609 11.875 1 60.41 14 ASN B CA 1
ATOM 1414 C C . ASN B 1 14 ? -15.609 25.781 10.695 1 60.41 14 ASN B C 1
ATOM 1416 O O . ASN B 1 14 ? -15.047 24.719 10.398 1 60.41 14 ASN B O 1
ATOM 1420 N N . LEU B 1 15 ? -16.656 26.312 10.016 1 57.84 15 LEU B N 1
ATOM 1421 C CA . LEU B 1 15 ? -17.203 25.625 8.859 1 57.84 15 LEU B CA 1
ATOM 1422 C C . LEU B 1 15 ? -16.188 25.578 7.715 1 57.84 15 LEU B C 1
ATOM 1424 O O . LEU B 1 15 ? -16.016 24.547 7.07 1 57.84 15 LEU B O 1
ATOM 1428 N N . LEU B 1 16 ? -15.57 26.656 7.57 1 57.88 16 LEU B N 1
ATOM 1429 C CA . LEU B 1 16 ? -14.578 26.75 6.504 1 57.88 16 LEU B CA 1
ATOM 1430 C C . LEU B 1 16 ? -13.383 25.859 6.789 1 57.88 16 LEU B C 1
ATOM 1432 O O . LEU B 1 16 ? -12.852 25.203 5.883 1 57.88 16 LEU B O 1
ATOM 1436 N N . ARG B 1 17 ? -13.102 25.828 8 1 57.34 17 ARG B N 1
ATOM 1437 C CA . ARG B 1 17 ? -12.023 24.938 8.422 1 57.34 17 ARG B CA 1
ATOM 1438 C C . ARG B 1 17 ? -12.398 23.484 8.172 1 57.34 17 ARG B C 1
ATOM 1440 O O . ARG B 1 17 ? -11.578 22.703 7.695 1 57.34 17 ARG B O 1
ATOM 1447 N N . GLN B 1 18 ? -13.516 23.156 8.484 1 56.44 18 GLN B N 1
ATOM 1448 C CA . GLN B 1 18 ? -14 21.797 8.25 1 56.44 18 GLN B CA 1
ATOM 1449 C C . GLN B 1 18 ? -13.992 21.469 6.758 1 56.44 18 GLN B C 1
ATOM 1451 O O . GLN B 1 18 ? -13.57 20.375 6.367 1 56.44 18 GLN B O 1
ATOM 1456 N N . GLU B 1 19 ? -14.445 22.422 5.992 1 57.38 19 GLU B N 1
ATOM 1457 C CA . GLU B 1 19 ? -14.484 22.234 4.547 1 57.38 19 GLU B CA 1
ATOM 1458 C C . GLU B 1 19 ? -13.078 22.141 3.963 1 57.38 19 GLU B C 1
ATOM 1460 O O . GLU B 1 19 ? -12.844 21.359 3.033 1 57.38 19 GLU B O 1
ATOM 1465 N N . TYR B 1 20 ? -12.305 22.875 4.559 1 56.44 20 TYR B N 1
ATOM 1466 C CA . TYR B 1 20 ? -10.914 22.875 4.125 1 56.44 20 TYR B CA 1
ATOM 1467 C C . TYR B 1 20 ? -10.258 21.531 4.414 1 56.44 20 TYR B C 1
ATOM 1469 O O . TYR B 1 20 ? -9.562 20.969 3.561 1 56.44 20 TYR B O 1
ATOM 1477 N N . VAL B 1 21 ? -10.492 21.047 5.504 1 57.38 21 VAL B N 1
ATOM 1478 C CA . VAL B 1 21 ? -9.945 19.766 5.898 1 57.38 21 VAL B CA 1
ATOM 1479 C C . VAL B 1 21 ? -10.477 18.672 4.977 1 57.38 21 VAL B C 1
ATOM 1481 O O . VAL B 1 21 ? -9.727 17.797 4.527 1 57.38 21 VAL B O 1
ATOM 1484 N N . LYS B 1 22 ? -11.695 18.75 4.707 1 57.72 22 LYS B N 1
ATOM 1485 C CA . LYS B 1 22 ? -12.32 17.812 3.785 1 57.72 22 LYS B CA 1
ATOM 1486 C C . LYS B 1 22 ? -11.68 17.875 2.402 1 57.72 22 LYS B C 1
ATOM 1488 O O . LYS B 1 22 ? -11.422 16.844 1.778 1 57.72 22 LYS B O 1
ATOM 1493 N N . LEU B 1 23 ? -11.492 19.109 1.953 1 58.06 23 LEU B N 1
ATOM 1494 C CA . LEU B 1 23 ? -10.906 19.344 0.635 1 58.06 23 LEU B CA 1
ATOM 1495 C C . LEU B 1 23 ? -9.469 18.844 0.583 1 58.06 23 LEU B C 1
ATOM 1497 O O . LEU B 1 23 ? -9.047 18.25 -0.414 1 58.06 23 LEU B O 1
ATOM 1501 N N . GLN B 1 24 ? -8.852 18.984 1.592 1 56.16 24 GLN B N 1
ATOM 1502 C CA . GLN B 1 24 ? -7.484 18.484 1.692 1 56.16 24 GLN B CA 1
ATOM 1503 C C . GLN B 1 24 ? -7.445 16.969 1.579 1 56.16 24 GLN B C 1
ATOM 1505 O O . GLN B 1 24 ? -6.605 16.422 0.866 1 56.16 24 GLN B O 1
ATOM 1510 N N . ASN B 1 25 ? -8.266 16.406 2.271 1 55.72 25 ASN B N 1
ATOM 1511 C CA . ASN B 1 25 ? -8.344 14.945 2.215 1 55.72 25 ASN B CA 1
ATOM 1512 C C . ASN B 1 25 ? -8.664 14.461 0.804 1 55.72 25 ASN B C 1
ATOM 1514 O O . ASN B 1 25 ? -8.094 13.469 0.344 1 55.72 25 ASN B O 1
ATOM 1518 N N . LYS B 1 26 ? -9.586 15.141 0.177 1 58.62 26 LYS B N 1
ATOM 1519 C CA . LYS B 1 26 ? -9.93 14.812 -1.203 1 58.62 26 LYS B CA 1
ATOM 1520 C C . LYS B 1 26 ? -8.719 14.969 -2.125 1 58.62 26 LYS B C 1
ATOM 1522 O O . LYS B 1 26 ? -8.492 14.141 -3.004 1 58.62 26 LYS B O 1
ATOM 1527 N N . THR B 1 27 ? -8.047 16.016 -1.992 1 58.53 27 THR B N 1
ATOM 1528 C CA . THR B 1 27 ? -6.859 16.281 -2.801 1 58.53 27 THR B CA 1
ATOM 1529 C C . THR B 1 27 ? -5.809 15.195 -2.588 1 58.53 27 THR B C 1
ATOM 1531 O O . THR B 1 27 ? -5.215 14.703 -3.549 1 58.53 27 THR B O 1
ATOM 1534 N N . LEU B 1 28 ? -5.605 14.781 -1.42 1 56.09 28 LEU B N 1
ATOM 1535 C CA . LEU B 1 28 ? -4.664 13.711 -1.089 1 56.09 28 LEU B CA 1
ATOM 1536 C C . LEU B 1 28 ? -5.074 12.406 -1.753 1 56.09 28 LEU B C 1
ATOM 1538 O O . LEU B 1 28 ? -4.227 11.68 -2.285 1 56.09 28 LEU B O 1
ATOM 1542 N N . ASP B 1 29 ? -6.293 12.164 -1.686 1 59.12 29 ASP B N 1
ATOM 1543 C CA . ASP B 1 29 ? -6.828 10.969 -2.328 1 59.12 29 ASP B CA 1
ATOM 1544 C C . ASP B 1 29 ? -6.531 10.969 -3.826 1 59.12 29 ASP B C 1
ATOM 1546 O O . ASP B 1 29 ? -6.141 9.945 -4.391 1 59.12 29 ASP B O 1
ATOM 1550 N N . LEU B 1 30 ? -6.695 12.039 -4.43 1 60.78 30 LEU B N 1
ATOM 1551 C CA . LEU B 1 30 ? -6.48 12.18 -5.867 1 60.78 30 LEU B CA 1
ATOM 1552 C C . LEU B 1 30 ? -4.996 12.062 -6.211 1 60.78 30 LEU B C 1
ATOM 1554 O O . LEU B 1 30 ? -4.637 11.461 -7.227 1 60.78 30 LEU B O 1
ATOM 1558 N N . GLU B 1 31 ? -4.277 12.648 -5.414 1 58.53 31 GLU B N 1
ATOM 1559 C CA . GLU B 1 31 ? -2.834 12.531 -5.594 1 58.53 31 GLU B CA 1
ATOM 1560 C C . GLU B 1 31 ? -2.379 11.078 -5.496 1 58.53 31 GLU B C 1
ATOM 1562 O O . GLU B 1 31 ? -1.551 10.625 -6.293 1 58.53 31 GLU B O 1
ATOM 1567 N N . GLN B 1 32 ? -2.848 10.438 -4.605 1 56.41 32 GLN B N 1
ATOM 1568 C CA . GLN B 1 32 ? -2.541 9.023 -4.418 1 56.41 32 GLN B CA 1
ATOM 1569 C C . GLN B 1 32 ? -2.969 8.211 -5.633 1 56.41 32 GLN B C 1
ATOM 1571 O O . GLN B 1 32 ? -2.238 7.32 -6.078 1 56.41 32 GLN B O 1
ATOM 1576 N N . LYS B 1 33 ? -4.074 8.531 -6.07 1 57 33 LYS B N 1
ATOM 1577 C CA . LYS B 1 33 ? -4.574 7.848 -7.262 1 57 33 LYS B CA 1
ATOM 1578 C C . LYS B 1 33 ? -3.695 8.141 -8.477 1 57 33 LYS B C 1
ATOM 1580 O O . LYS B 1 33 ? -3.402 7.242 -9.266 1 57 33 LYS B O 1
ATOM 1585 N N . LEU B 1 34 ? -3.381 9.359 -8.547 1 56.78 34 LEU B N 1
ATOM 1586 C CA . LEU B 1 34 ? -2.506 9.758 -9.648 1 56.78 34 LEU B CA 1
ATOM 1587 C C . LEU B 1 34 ? -1.135 9.102 -9.516 1 56.78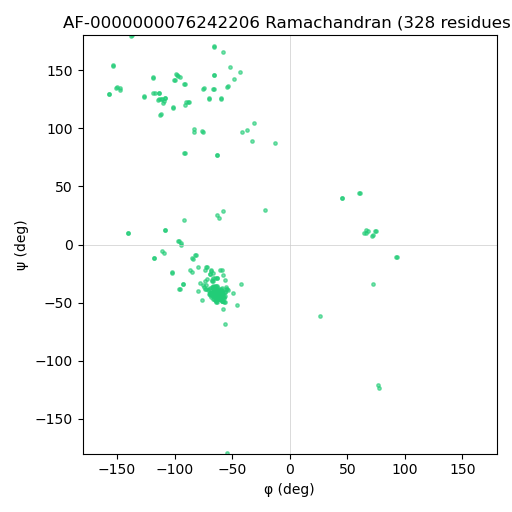 34 LEU B C 1
ATOM 1589 O O . LEU B 1 34 ? -0.569 8.633 -10.5 1 56.78 34 LEU B O 1
ATOM 1593 N N . ALA B 1 35 ? -0.604 9.172 -8.359 1 55.03 35 ALA B N 1
ATOM 1594 C CA . ALA B 1 35 ? 0.684 8.539 -8.094 1 55.03 35 ALA B CA 1
ATOM 1595 C C . ALA B 1 35 ? 0.635 7.047 -8.398 1 55.03 35 ALA B C 1
ATOM 1597 O O . ALA B 1 35 ? 1.58 6.488 -8.969 1 55.03 35 ALA B O 1
ATOM 1598 N N . ALA B 1 36 ? -0.428 6.516 -7.91 1 52.31 36 ALA B N 1
ATOM 1599 C CA . ALA B 1 36 ? -0.618 5.098 -8.203 1 52.31 36 ALA B CA 1
ATOM 1600 C C . ALA B 1 36 ? -0.583 4.844 -9.711 1 52.31 36 ALA B C 1
ATOM 1602 O O . ALA B 1 36 ? 0.008 3.859 -10.164 1 52.31 36 ALA B O 1
ATOM 1603 N N . VAL B 1 37 ? -1.112 5.742 -10.383 1 53.97 37 VAL B N 1
ATOM 1604 C CA . VAL B 1 37 ? -1.131 5.625 -11.844 1 53.97 37 VAL B CA 1
ATOM 1605 C C . VAL B 1 37 ? 0.224 6.039 -12.406 1 53.97 37 VAL B C 1
ATOM 1607 O O . VAL B 1 37 ? 0.726 5.414 -13.352 1 53.97 37 VAL B O 1
ATOM 1610 N N . SER B 1 38 ? 0.792 7.113 -11.805 1 50.69 38 SER B N 1
ATOM 1611 C CA . SER B 1 38 ? 2.066 7.629 -12.297 1 50.69 38 SER B CA 1
ATOM 1612 C C . SER B 1 38 ? 3.227 6.742 -11.859 1 50.69 38 SER B C 1
ATOM 1614 O O . SER B 1 38 ? 4.281 6.723 -12.5 1 50.69 38 SER B O 1
ATOM 1616 N N . ALA B 1 39 ? 3.289 6.363 -10.555 1 50.47 39 ALA B N 1
ATOM 1617 C CA . ALA B 1 39 ? 4.34 5.465 -10.086 1 50.47 39 ALA B CA 1
ATOM 1618 C C . ALA B 1 39 ? 4.582 4.332 -11.078 1 50.47 39 ALA B C 1
ATOM 1620 O O . ALA B 1 39 ? 5.68 3.771 -11.133 1 50.47 39 ALA B O 1
ATOM 1621 N N . THR B 1 40 ? 3.611 3.904 -11.711 1 41.56 40 THR B N 1
ATOM 1622 C CA . THR B 1 40 ? 3.893 3.004 -12.828 1 41.56 40 THR B CA 1
ATOM 1623 C C . THR B 1 40 ? 4.801 3.68 -13.852 1 41.56 40 THR B C 1
ATOM 1625 O O . THR B 1 40 ? 5.426 3.006 -14.672 1 41.56 40 THR B O 1
ATOM 1628 N N . SER B 1 41 ? 4.715 5.016 -13.875 1 39.38 41 SER B N 1
ATOM 1629 C CA . SER B 1 41 ? 5.52 5.645 -14.922 1 39.38 41 SER B CA 1
ATOM 1630 C C . SER B 1 41 ? 6.906 6.012 -14.398 1 39.38 41 SER B C 1
ATOM 1632 O O . SER B 1 41 ? 7.734 6.551 -15.141 1 39.38 41 SER B O 1
ATOM 1634 N N . GLY B 1 42 ? 7.648 5.629 -13.414 1 36.19 42 GLY B N 1
ATOM 1635 C CA . GLY B 1 42 ? 9.023 5.762 -12.953 1 36.19 42 GLY B CA 1
ATOM 1636 C C . GLY B 1 42 ? 9.344 7.145 -12.422 1 36.19 42 GLY B C 1
ATOM 1637 O O . GLY B 1 42 ? 10.508 7.465 -12.172 1 36.19 42 GLY B O 1
ATOM 1638 N N . ASN B 1 43 ? 8.859 8.25 -12.859 1 33.91 43 ASN B N 1
ATOM 1639 C CA . ASN B 1 43 ? 9.414 9.578 -12.633 1 33.91 43 ASN B CA 1
ATOM 1640 C C . ASN B 1 43 ? 9.531 9.891 -11.148 1 33.91 43 ASN B C 1
ATOM 1642 O O . ASN B 1 43 ? 8.844 9.289 -10.328 1 33.91 43 ASN B O 1
ATOM 1646 N N . VAL B 1 44 ? 10.344 11.039 -10.602 1 37.28 44 VAL B N 1
ATOM 1647 C CA . VAL B 1 44 ? 11.062 11.57 -9.453 1 37.28 44 VAL B CA 1
ATOM 1648 C C . VAL B 1 44 ? 10.133 11.672 -8.25 1 37.28 44 VAL B C 1
ATOM 1650 O O . VAL B 1 44 ? 10.578 11.891 -7.121 1 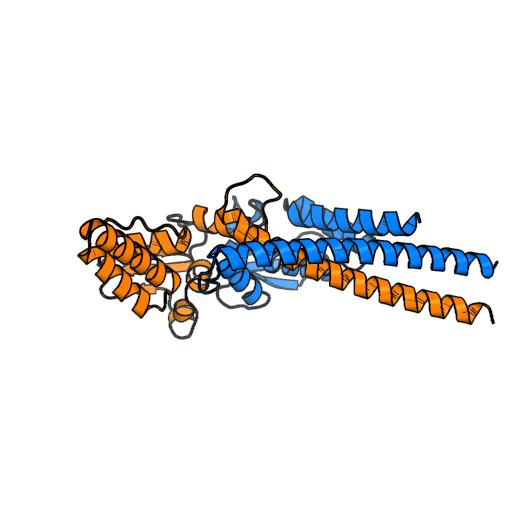37.28 44 VAL B O 1
ATOM 1653 N N . SER B 1 45 ? 8.906 12.398 -8.281 1 41.81 45 SER B N 1
ATOM 1654 C CA . SER B 1 45 ? 8.438 13.148 -7.129 1 41.81 45 SER B CA 1
ATOM 1655 C C . SER B 1 45 ? 8.359 12.266 -5.887 1 41.81 45 SER B C 1
ATOM 1657 O O . SER B 1 45 ? 8.391 11.039 -5.988 1 41.81 45 SER B O 1
ATOM 1659 N N . GLU B 1 46 ? 7.891 12.883 -4.641 1 51.22 46 GLU B N 1
ATOM 1660 C CA . GLU B 1 46 ? 7.617 12.398 -3.291 1 51.22 46 GLU B CA 1
ATOM 1661 C C . GLU B 1 46 ? 6.895 11.055 -3.322 1 51.22 46 GLU B C 1
ATOM 1663 O O . GLU B 1 46 ? 5.84 10.922 -3.947 1 51.22 46 GLU B O 1
ATOM 1668 N N . ASP B 1 47 ? 7.695 9.914 -3.172 1 66.75 47 ASP B N 1
ATOM 1669 C CA . ASP B 1 47 ? 7.211 8.539 -3.215 1 66.75 47 ASP B CA 1
ATOM 1670 C C . ASP B 1 47 ? 5.84 8.422 -2.553 1 66.75 47 ASP B C 1
ATOM 1672 O O . ASP B 1 47 ? 5.668 8.805 -1.396 1 66.75 47 ASP B O 1
ATOM 1676 N N . THR B 1 48 ? 4.836 8.406 -3.254 1 76.62 48 THR B N 1
ATOM 1677 C CA . THR B 1 48 ? 3.492 8.172 -2.736 1 76.62 48 THR B CA 1
ATOM 1678 C C . THR B 1 48 ? 3.457 6.902 -1.888 1 76.62 48 THR B C 1
ATOM 1680 O O . THR B 1 48 ? 4.391 6.098 -1.926 1 76.62 48 THR B O 1
ATOM 1683 N N . TYR B 1 49 ? 2.564 6.934 -1.021 1 87.44 49 TYR B N 1
ATOM 1684 C CA . TYR B 1 49 ? 2.408 5.73 -0.213 1 87.44 49 TYR B CA 1
ATOM 1685 C C . TYR B 1 49 ? 2.234 4.496 -1.094 1 87.44 49 TYR B C 1
ATOM 1687 O O . TYR B 1 49 ? 2.82 3.445 -0.824 1 87.44 49 TYR B O 1
ATOM 1695 N N . ALA B 1 50 ? 1.513 4.613 -2.152 1 86.44 50 ALA B N 1
ATOM 1696 C CA . ALA B 1 50 ? 1.319 3.516 -3.094 1 86.44 50 ALA B CA 1
ATOM 1697 C C . ALA B 1 50 ? 2.65 3.057 -3.682 1 86.44 50 ALA B C 1
ATOM 1699 O O . ALA B 1 50 ? 2.898 1.854 -3.812 1 86.44 50 ALA B O 1
ATOM 1700 N N . SER B 1 51 ? 3.436 4.027 -4.02 1 85.81 51 SER B N 1
ATOM 1701 C CA . SER B 1 51 ? 4.746 3.693 -4.566 1 85.81 51 SER B CA 1
ATOM 1702 C C . SER B 1 51 ? 5.621 2.994 -3.531 1 85.81 51 SER B C 1
ATOM 1704 O O . SER B 1 51 ? 6.395 2.096 -3.867 1 85.81 51 SER B O 1
ATOM 1706 N N . GLN B 1 52 ? 5.516 3.43 -2.295 1 91 52 GLN B N 1
ATOM 1707 C CA . GLN B 1 52 ? 6.262 2.797 -1.213 1 91 52 GLN B CA 1
ATOM 1708 C C . GLN B 1 52 ? 5.816 1.353 -1.007 1 91 52 GLN B C 1
ATOM 1710 O O . GLN B 1 52 ? 6.648 0.461 -0.82 1 91 52 GLN B O 1
ATOM 1715 N N . LEU B 1 53 ? 4.52 1.182 -1.09 1 93.12 53 LEU B N 1
ATOM 1716 C CA . LEU B 1 53 ? 3.982 -0.168 -0.958 1 93.12 53 LEU B CA 1
ATOM 1717 C C . LEU B 1 53 ? 4.477 -1.062 -2.092 1 93.12 53 LEU B C 1
ATOM 1719 O O . LEU B 1 53 ? 4.871 -2.205 -1.856 1 93.12 53 LEU B O 1
ATOM 1723 N N . LEU B 1 54 ? 4.449 -0.502 -3.211 1 90.19 54 LEU B N 1
ATOM 1724 C CA . LEU B 1 54 ? 4.906 -1.24 -4.383 1 90.19 54 LEU B CA 1
ATOM 1725 C C . LEU B 1 54 ? 6.379 -1.607 -4.254 1 90.19 54 LEU B C 1
ATOM 1727 O O . LEU B 1 54 ? 6.766 -2.746 -4.523 1 90.19 54 LEU B O 1
ATOM 1731 N N . LYS B 1 55 ? 7.129 -0.675 -3.881 1 92.06 55 LYS B N 1
ATOM 1732 C CA . LYS B 1 55 ? 8.555 -0.911 -3.684 1 92.06 55 LYS B CA 1
ATOM 1733 C C . LYS B 1 55 ? 8.797 -1.99 -2.631 1 92.06 55 LYS B C 1
ATOM 1735 O O . LYS B 1 55 ? 9.633 -2.871 -2.818 1 92.06 55 LYS B O 1
ATOM 1740 N N . THR B 1 56 ? 8.094 -1.909 -1.554 1 92.69 56 THR B N 1
ATOM 1741 C CA . THR B 1 56 ? 8.219 -2.898 -0.49 1 92.69 56 THR B CA 1
ATOM 1742 C C . THR B 1 56 ? 7.852 -4.289 -1.001 1 92.69 56 THR B C 1
ATOM 1744 O O . THR B 1 56 ? 8.57 -5.258 -0.746 1 92.69 56 THR B O 1
ATOM 1747 N N . SER B 1 57 ? 6.762 -4.352 -1.717 1 94.94 57 SER B N 1
ATOM 1748 C CA . SER B 1 57 ? 6.34 -5.621 -2.301 1 94.94 57 SER B CA 1
ATOM 1749 C C . SER B 1 57 ? 7.422 -6.191 -3.215 1 94.94 57 SE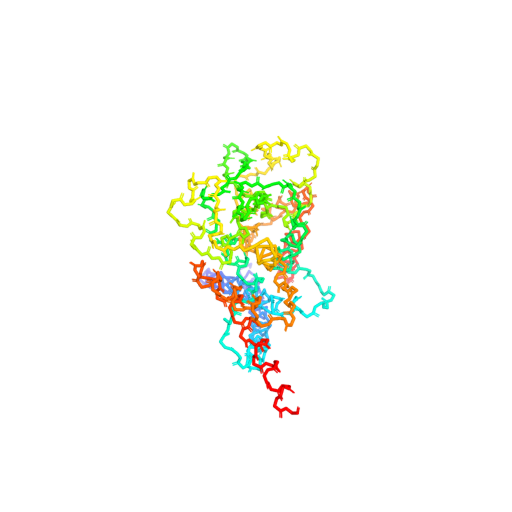R B C 1
ATOM 1751 O O . SER B 1 57 ? 7.762 -7.375 -3.121 1 94.94 57 SER B O 1
ATOM 1753 N N . ASN B 1 58 ? 7.973 -5.371 -4.016 1 93.44 58 ASN B N 1
ATOM 1754 C CA . ASN B 1 58 ? 9.039 -5.789 -4.922 1 93.44 58 ASN B CA 1
ATOM 1755 C C . ASN B 1 58 ? 10.266 -6.27 -4.156 1 93.44 58 ASN B C 1
ATOM 1757 O O . ASN B 1 58 ? 10.852 -7.297 -4.5 1 93.44 58 ASN B O 1
ATOM 1761 N N . ASP B 1 59 ? 10.57 -5.562 -3.154 1 93 59 ASP B N 1
ATOM 1762 C CA . ASP B 1 59 ? 11.766 -5.863 -2.369 1 93 59 ASP B CA 1
ATOM 1763 C C . ASP B 1 59 ? 11.609 -7.188 -1.625 1 93 59 ASP B C 1
ATOM 1765 O O . ASP B 1 59 ? 12.594 -7.898 -1.4 1 93 59 ASP B O 1
ATOM 1769 N N . LEU B 1 60 ? 10.398 -7.477 -1.297 1 93.88 60 LEU B N 1
ATOM 1770 C CA . LEU B 1 60 ? 10.141 -8.656 -0.481 1 93.88 60 LEU B CA 1
ATOM 1771 C C . LEU B 1 60 ? 10.094 -9.914 -1.345 1 93.88 60 LEU B C 1
ATOM 1773 O O . LEU B 1 60 ? 10.156 -11.031 -0.826 1 93.88 60 LEU B O 1
ATOM 1777 N N . HIS B 1 61 ? 10.102 -9.641 -2.59 1 93.31 61 HIS B N 1
ATOM 1778 C CA . HIS B 1 61 ? 10.094 -10.797 -3.48 1 93.31 61 HIS B CA 1
ATOM 1779 C C . HIS B 1 61 ? 11.312 -11.68 -3.248 1 93.31 61 HIS B C 1
ATOM 1781 O O . HIS B 1 61 ? 12.445 -11.188 -3.236 1 93.31 61 HIS B O 1
ATOM 1787 N N . ASP B 1 62 ? 11.086 -12.93 -2.994 1 89.94 62 ASP B N 1
ATOM 1788 C CA . ASP B 1 62 ? 12.117 -13.945 -2.803 1 89.94 62 ASP B CA 1
ATOM 1789 C C . ASP B 1 62 ? 12.906 -13.695 -1.521 1 89.94 62 ASP B C 1
ATOM 1791 O O . ASP B 1 62 ? 14.078 -14.062 -1.426 1 89.94 62 ASP B O 1
ATOM 1795 N N . LYS B 1 63 ? 12.438 -12.82 -0.713 1 90.12 63 LYS B N 1
ATOM 1796 C CA . LYS B 1 63 ? 12.992 -12.656 0.626 1 90.12 63 LYS B CA 1
ATOM 1797 C C . LYS B 1 63 ? 12.156 -13.391 1.667 1 90.12 63 LYS B C 1
ATOM 1799 O O . LYS B 1 63 ? 10.938 -13.5 1.524 1 90.12 63 LYS B O 1
ATOM 1804 N N . GLU B 1 64 ? 12.812 -13.852 2.59 1 89.5 64 GLU B N 1
ATOM 1805 C CA . GLU B 1 64 ? 12.102 -14.609 3.621 1 89.5 64 GLU B CA 1
ATOM 1806 C C . GLU B 1 64 ? 11.773 -13.727 4.824 1 89.5 64 GLU B C 1
ATOM 1808 O O . GLU B 1 64 ? 11.117 -14.172 5.766 1 89.5 64 GLU B O 1
ATOM 1813 N N . THR B 1 65 ? 12.117 -12.469 4.688 1 87 65 THR B N 1
ATOM 1814 C CA . THR B 1 65 ? 11.844 -11.531 5.777 1 87 65 THR B CA 1
ATOM 1815 C C . THR B 1 65 ? 10.352 -11.266 5.902 1 87 65 THR B C 1
ATOM 1817 O O . THR B 1 65 ? 9.672 -11.023 4.902 1 87 65 THR B O 1
ATOM 1820 N N . PHE B 1 66 ? 9.711 -11.453 7.051 1 86.94 66 PHE B N 1
ATOM 1821 C CA . PHE B 1 66 ? 8.328 -11.133 7.41 1 86.94 66 PHE B CA 1
ATOM 1822 C C . PHE B 1 66 ? 7.363 -12.125 6.766 1 86.94 66 PHE B C 1
ATOM 1824 O O . PHE B 1 66 ? 6.172 -11.844 6.648 1 86.94 66 PHE B O 1
ATOM 1831 N N . THR B 1 67 ? 7.906 -13.18 6.23 1 89.94 67 THR B N 1
ATOM 1832 C CA . THR B 1 67 ? 7.008 -14.156 5.609 1 89.94 67 THR B CA 1
ATOM 1833 C C . THR B 1 67 ? 6.117 -14.812 6.66 1 89.94 67 THR B C 1
ATOM 1835 O O . THR B 1 67 ? 6.531 -14.992 7.809 1 89.94 67 THR B O 1
ATOM 1838 N N . ASP B 1 68 ? 4.902 -15.117 6.27 1 88.44 68 ASP B N 1
ATOM 1839 C CA . ASP B 1 68 ? 3.971 -15.703 7.234 1 88.44 68 ASP B CA 1
ATOM 1840 C C . ASP B 1 68 ? 3.127 -16.797 6.59 1 88.44 68 ASP B C 1
ATOM 1842 O O . ASP B 1 68 ? 2.207 -17.328 7.215 1 88.44 68 ASP B O 1
ATOM 1846 N N . ILE B 1 69 ? 3.441 -17.203 5.395 1 91.19 69 ILE B N 1
ATOM 1847 C CA . ILE B 1 69 ? 2.701 -18.266 4.719 1 91.19 69 ILE B CA 1
ATOM 1848 C C . ILE B 1 69 ? 3.607 -18.969 3.711 1 91.19 69 ILE B C 1
A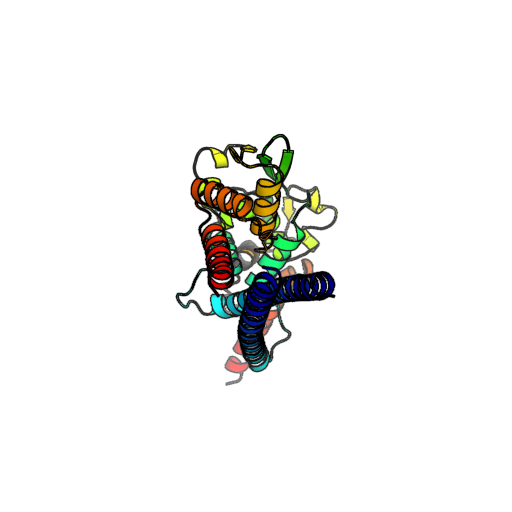TOM 1850 O O . ILE B 1 69 ? 4.594 -18.391 3.248 1 91.19 69 ILE B O 1
ATOM 1854 N N . THR B 1 70 ? 3.301 -20.172 3.443 1 94.19 70 THR B N 1
ATOM 1855 C CA . THR B 1 70 ? 4.047 -20.953 2.461 1 94.19 70 THR B CA 1
ATOM 1856 C C . THR B 1 70 ? 3.178 -21.266 1.245 1 94.19 70 THR B C 1
ATOM 1858 O O . THR B 1 70 ? 2.018 -21.656 1.389 1 94.19 70 THR B O 1
ATOM 1861 N N . VAL B 1 71 ? 3.689 -21.016 0.094 1 94.94 71 VAL B N 1
ATOM 1862 C CA . VAL B 1 71 ? 3.031 -21.375 -1.157 1 94.94 71 VAL B CA 1
ATOM 1863 C C . VAL B 1 71 ? 3.77 -22.547 -1.815 1 94.94 71 VAL B C 1
ATOM 1865 O O . VAL B 1 71 ? 4.984 -22.484 -2.023 1 94.94 71 VAL B O 1
ATOM 1868 N N . SER B 1 72 ? 3.029 -23.547 -2.092 1 96 72 SER B N 1
ATOM 1869 C CA . SER B 1 72 ? 3.65 -24.734 -2.67 1 96 72 SER B CA 1
ATOM 1870 C C . SER B 1 72 ? 3.09 -25.031 -4.055 1 96 72 SER B C 1
ATOM 1872 O O . SER B 1 72 ? 1.908 -24.781 -4.32 1 96 72 SER B O 1
ATOM 1874 N N . PHE B 1 73 ? 3.992 -25.516 -4.938 1 96.19 73 PHE B N 1
ATOM 1875 C CA . PHE B 1 73 ? 3.611 -25.938 -6.281 1 96.19 73 PHE B CA 1
ATOM 1876 C C . PHE B 1 73 ? 4.625 -26.922 -6.848 1 96.19 73 PHE B C 1
ATOM 1878 O O . PHE B 1 73 ? 5.828 -26.656 -6.84 1 96.19 73 PHE B O 1
ATOM 1885 N N . SER B 1 74 ? 4.164 -28.031 -7.352 1 96.12 74 SER B N 1
ATOM 1886 C CA . SER B 1 74 ? 4.945 -29.094 -7.973 1 96.12 74 SER B CA 1
ATOM 1887 C C . SER B 1 74 ? 6.176 -29.438 -7.141 1 96.12 74 SER B C 1
ATOM 1889 O O . SER B 1 74 ? 7.289 -29.5 -7.664 1 96.12 74 SER B O 1
ATOM 1891 N N . GLY B 1 75 ? 6.008 -29.469 -5.797 1 94.19 75 GLY B N 1
ATOM 1892 C CA . GLY B 1 75 ? 7.062 -29.891 -4.891 1 94.19 75 GLY B CA 1
ATOM 1893 C C . GLY B 1 75 ? 7.914 -28.734 -4.383 1 94.19 75 GLY B C 1
ATOM 1894 O O . GLY B 1 75 ? 8.688 -28.906 -3.434 1 94.19 75 GLY B O 1
ATOM 1895 N N . LYS B 1 76 ? 7.762 -27.578 -4.965 1 96 76 LYS B N 1
ATOM 1896 C CA . LYS B 1 76 ? 8.492 -26.406 -4.516 1 96 76 LYS B CA 1
ATOM 1897 C C . LYS B 1 76 ? 7.699 -25.625 -3.471 1 96 76 LYS B C 1
ATOM 1899 O O . LYS B 1 76 ? 6.477 -25.516 -3.574 1 96 76 LYS B O 1
ATOM 1904 N N . LYS B 1 77 ? 8.445 -25.219 -2.521 1 95.81 77 LYS B N 1
ATOM 1905 C CA . LYS B 1 77 ? 7.832 -24.406 -1.477 1 95.81 77 LYS B CA 1
ATOM 1906 C C . LYS B 1 77 ? 8.469 -23.016 -1.421 1 95.81 77 LYS B C 1
ATOM 1908 O O . LYS B 1 77 ? 9.695 -22.891 -1.42 1 95.81 77 LYS B O 1
ATOM 1913 N N . VAL B 1 78 ? 7.637 -22.031 -1.42 1 95.56 78 VAL B N 1
ATOM 1914 C CA . VAL B 1 78 ? 8.102 -20.656 -1.375 1 95.56 78 VAL B CA 1
ATOM 1915 C C . VAL B 1 78 ? 7.43 -19.922 -0.218 1 95.56 78 VAL B C 1
ATOM 1917 O O . VAL B 1 78 ? 6.211 -20 -0.047 1 95.56 78 VAL B O 1
ATOM 1920 N N . ARG B 1 79 ? 8.234 -19.328 0.563 1 94.5 79 ARG B N 1
ATOM 1921 C CA . ARG B 1 79 ? 7.688 -18.484 1.624 1 94.5 79 ARG B CA 1
ATOM 1922 C C . ARG B 1 79 ? 7.176 -17.172 1.066 1 94.5 79 ARG B C 1
ATOM 1924 O O . ARG B 1 79 ? 7.828 -16.547 0.218 1 94.5 79 ARG B O 1
ATOM 1931 N N . ALA B 1 80 ? 5.965 -16.781 1.509 1 94.31 80 ALA B N 1
ATOM 1932 C CA . ALA B 1 80 ? 5.332 -15.578 0.957 1 94.31 80 ALA B CA 1
ATOM 1933 C C . ALA B 1 80 ? 4.695 -14.742 2.059 1 94.31 80 ALA B C 1
ATOM 1935 O O . ALA B 1 80 ? 4.863 -15.031 3.246 1 94.31 80 ALA B O 1
ATOM 1936 N N . HIS B 1 81 ? 4.109 -13.664 1.715 1 92.38 81 HIS B N 1
ATOM 1937 C CA . HIS B 1 81 ? 3.463 -12.727 2.627 1 92.38 81 HIS B CA 1
ATOM 1938 C C . HIS B 1 81 ? 1.956 -12.68 2.398 1 92.38 81 HIS B C 1
ATOM 1940 O O . HIS B 1 81 ? 1.502 -12.398 1.287 1 92.38 81 HIS B O 1
ATOM 1946 N N . ARG B 1 82 ? 1.186 -12.914 3.402 1 91.94 82 ARG B N 1
ATOM 1947 C CA . ARG B 1 82 ? -0.27 -12.969 3.307 1 91.94 82 ARG B CA 1
ATOM 1948 C C . ARG B 1 82 ? -0.832 -11.641 2.799 1 91.94 82 ARG B C 1
ATOM 1950 O O . ARG B 1 82 ? -1.746 -11.625 1.973 1 91.94 82 ARG B O 1
ATOM 1957 N N . VAL B 1 83 ? -0.3 -10.586 3.301 1 92.19 83 VAL B N 1
ATOM 1958 C CA . VAL B 1 83 ? -0.782 -9.258 2.949 1 92.19 83 VAL B CA 1
ATOM 1959 C C . VAL B 1 83 ? -0.642 -9.039 1.444 1 92.19 83 VAL B C 1
ATOM 1961 O O . VAL B 1 83 ? -1.547 -8.5 0.803 1 92.19 83 VAL B O 1
ATOM 1964 N N . ILE B 1 84 ? 0.489 -9.43 0.874 1 94.06 84 ILE B N 1
ATOM 1965 C CA . ILE B 1 84 ? 0.764 -9.242 -0.547 1 94.06 84 ILE B CA 1
ATOM 1966 C C . ILE B 1 84 ? -0.148 -10.156 -1.369 1 94.06 84 ILE B C 1
ATOM 1968 O O . ILE B 1 84 ? -0.714 -9.727 -2.377 1 94.06 84 ILE B O 1
ATOM 1972 N N . LEU B 1 85 ? -0.33 -11.375 -0.934 1 93 85 LEU B N 1
ATOM 1973 C CA . LEU B 1 85 ? -1.226 -12.305 -1.61 1 93 85 LEU B CA 1
ATOM 1974 C C . LEU B 1 85 ? -2.662 -11.789 -1.586 1 93 85 LEU B C 1
ATOM 1976 O O . LEU B 1 85 ? -3.369 -11.867 -2.594 1 93 85 LEU B O 1
ATOM 1980 N N . ALA B 1 86 ? -3.039 -11.25 -0.446 1 91.25 86 ALA B N 1
ATOM 1981 C CA . ALA B 1 86 ? -4.395 -10.742 -0.25 1 91.25 86 ALA B CA 1
ATOM 1982 C C . ALA B 1 86 ? -4.668 -9.555 -1.162 1 91.25 86 ALA B C 1
ATOM 1984 O O . ALA B 1 86 ? -5.812 -9.32 -1.563 1 91.25 86 ALA B O 1
ATOM 1985 N N . ALA B 1 87 ? -3.639 -8.844 -1.487 1 91.81 87 ALA B N 1
ATOM 1986 C CA . ALA B 1 87 ? -3.793 -7.688 -2.371 1 91.81 87 ALA B CA 1
ATOM 1987 C C . ALA B 1 87 ? -4.156 -8.125 -3.785 1 91.81 87 ALA B C 1
ATOM 1989 O O . ALA B 1 87 ? -4.742 -7.355 -4.551 1 91.81 87 ALA B O 1
ATOM 1990 N N . ARG B 1 88 ? -3.84 -9.328 -4.086 1 90.5 88 ARG B N 1
ATOM 1991 C CA . ARG B 1 88 ? -4.047 -9.82 -5.445 1 90.5 88 ARG B CA 1
ATOM 1992 C C . ARG B 1 88 ? -5.367 -10.578 -5.559 1 90.5 88 ARG B C 1
ATOM 1994 O O . ARG B 1 88 ? -6.062 -10.469 -6.57 1 90.5 88 ARG B O 1
ATOM 2001 N N . SER B 1 89 ? -5.656 -11.297 -4.531 1 88.69 89 SER B N 1
ATOM 2002 C CA . SER B 1 89 ? -6.867 -12.109 -4.578 1 88.69 89 SER B CA 1
ATOM 2003 C C . SER B 1 89 ? -7.461 -12.305 -3.186 1 88.69 89 SER B C 1
ATOM 2005 O O . SER B 1 89 ? -6.742 -12.648 -2.242 1 88.69 89 SER B O 1
ATOM 2007 N N . LYS B 1 90 ? -8.719 -12.141 -3.094 1 82.5 90 LYS B N 1
ATOM 2008 C CA . LYS B 1 90 ? -9.43 -12.352 -1.834 1 82.5 90 LYS B CA 1
ATOM 2009 C C . LYS B 1 90 ? -9.516 -13.836 -1.493 1 82.5 90 LYS B C 1
ATOM 2011 O O . LYS B 1 90 ? -9.742 -14.195 -0.338 1 82.5 90 LYS B O 1
ATOM 2016 N N . LYS B 1 91 ? -9.32 -14.641 -2.508 1 83.38 91 LYS B N 1
ATOM 2017 C CA . LYS B 1 91 ? -9.406 -16.078 -2.289 1 83.38 91 LYS B CA 1
ATOM 2018 C C . LYS B 1 91 ? -8.32 -16.562 -1.325 1 83.38 91 LYS B C 1
ATOM 2020 O O . LYS B 1 91 ? -8.484 -17.578 -0.65 1 83.38 91 LYS B O 1
ATOM 2025 N N . TRP B 1 92 ? -7.312 -15.836 -1.388 1 78.69 92 TRP B N 1
ATOM 2026 C CA . TRP B 1 92 ? -6.215 -16.219 -0.508 1 78.69 92 TRP B CA 1
ATOM 2027 C C . TRP B 1 92 ? -6.418 -15.656 0.896 1 78.69 92 TRP B C 1
ATOM 2029 O O . TRP B 1 92 ? -5.707 -16.031 1.831 1 78.69 92 TRP B O 1
ATOM 2039 N N . CYS B 1 93 ? -7.367 -14.703 1.178 1 64.44 93 CYS B N 1
ATOM 2040 C CA . CYS B 1 93 ? -7.617 -14.031 2.449 1 64.44 93 CYS B CA 1
ATOM 2041 C C . CYS B 1 93 ? -8.828 -14.625 3.156 1 64.44 93 CYS B C 1
ATOM 2043 O O . CYS B 1 93 ? -9.086 -14.32 4.32 1 64.44 93 CYS B O 1
ATOM 2045 N N . THR B 1 94 ? -9.688 -15.227 2.393 1 61.12 94 THR B N 1
ATOM 2046 C CA . THR B 1 94 ? -10.977 -15.648 2.939 1 61.12 94 THR B CA 1
ATOM 2047 C C . THR B 1 94 ? -10.961 -17.141 3.268 1 61.12 94 THR B C 1
ATOM 2049 O O . THR B 1 94 ? -10.344 -17.922 2.553 1 61.12 94 THR B O 1
ATOM 2052 N N . GLY B 1 95 ? -11.648 -17.312 4.426 1 57.16 95 GLY B N 1
ATOM 2053 C CA . GLY B 1 95 ? -12.008 -18.656 4.84 1 57.16 95 GLY B CA 1
ATOM 2054 C C . GLY B 1 95 ? -10.844 -19.422 5.434 1 57.16 95 GLY B C 1
ATOM 2055 O O . GLY B 1 95 ? -10.102 -18.891 6.266 1 57.16 95 GLY B O 1
ATOM 2056 N N . ASP B 1 96 ? -10.594 -20.688 4.727 1 54.81 96 ASP B N 1
ATOM 2057 C CA . ASP B 1 96 ? -9.719 -21.781 5.137 1 54.81 96 ASP B CA 1
ATOM 2058 C C . ASP B 1 96 ? -8.25 -21.359 5.109 1 54.81 96 ASP B C 1
ATOM 2060 O O . ASP B 1 96 ? -7.445 -21.859 5.895 1 54.81 96 ASP B O 1
ATOM 2064 N N . LEU B 1 97 ? -7.949 -20.328 4.266 1 55.28 97 LEU B N 1
ATOM 2065 C CA . LEU B 1 97 ? -6.531 -20.016 4.113 1 55.28 97 LEU B CA 1
ATOM 2066 C C . LEU B 1 97 ? -6.066 -19.047 5.191 1 55.28 97 LEU B C 1
ATOM 2068 O O . LEU B 1 97 ? -4.875 -18.984 5.508 1 55.28 97 LEU B O 1
ATOM 2072 N N . ALA B 1 98 ? -7.129 -18.328 5.742 1 60 98 ALA B N 1
ATOM 2073 C CA . ALA B 1 98 ? -6.77 -17.438 6.84 1 60 98 ALA B CA 1
ATOM 2074 C C . ALA B 1 98 ? -6.172 -18.219 8.008 1 60 98 ALA B C 1
ATOM 2076 O O . ALA B 1 98 ? -5.301 -17.719 8.719 1 60 98 ALA B O 1
ATOM 2077 N N . ASP B 1 99 ? -6.523 -19.438 7.961 1 68.19 99 ASP B N 1
ATOM 2078 C CA . ASP B 1 99 ? -6.074 -20.281 9.07 1 68.19 99 ASP B CA 1
ATOM 2079 C C . ASP B 1 99 ? -5.004 -21.266 8.617 1 68.19 99 ASP B C 1
ATOM 2081 O O . ASP B 1 99 ? -4.402 -21.953 9.445 1 68.19 99 ASP B O 1
ATOM 2085 N N . GLN B 1 100 ? -4.859 -21.219 7.34 1 76.19 100 GLN B N 1
ATOM 2086 C CA . GLN B 1 100 ? -3.877 -22.172 6.844 1 76.19 100 GLN B CA 1
ATOM 2087 C C . GLN B 1 100 ? -2.506 -21.516 6.684 1 76.19 100 GLN B C 1
ATOM 2089 O O . GLN B 1 100 ? -2.412 -20.344 6.336 1 76.19 100 GLN B O 1
ATOM 2094 N N . ASN B 1 101 ? -1.507 -22.344 6.98 1 84.19 101 ASN B N 1
ATOM 2095 C CA . ASN B 1 101 ? -0.137 -21.844 6.887 1 84.19 101 ASN B CA 1
ATOM 2096 C C . ASN B 1 101 ? 0.483 -22.172 5.531 1 84.19 101 ASN B C 1
ATOM 2098 O O . ASN B 1 101 ? 1.634 -21.812 5.27 1 84.19 101 ASN B O 1
ATOM 2102 N N . GLU B 1 102 ? -0.411 -22.844 4.68 1 89.38 102 GLU B N 1
ATOM 2103 C CA . GLU B 1 102 ? 0.148 -23.219 3.385 1 89.38 102 GLU B CA 1
ATOM 2104 C C . GLU B 1 102 ? -0.92 -23.188 2.295 1 89.38 102 GLU B C 1
ATOM 2106 O O . GLU B 1 102 ? -2.053 -23.625 2.516 1 89.38 102 GLU B O 1
ATOM 2111 N N . ILE B 1 103 ? -0.592 -22.609 1.183 1 90.06 103 ILE B N 1
ATOM 2112 C CA . ILE B 1 103 ? -1.43 -22.609 -0.012 1 90.06 103 ILE B CA 1
ATOM 2113 C C . ILE B 1 103 ? -0.762 -23.438 -1.108 1 90.06 103 ILE B C 1
ATOM 2115 O O . ILE B 1 103 ? 0.424 -23.266 -1.396 1 90.06 103 ILE B O 1
ATOM 2119 N N . GLU B 1 104 ? -1.465 -24.375 -1.59 1 91.94 104 GLU B N 1
ATOM 2120 C CA . GLU B 1 104 ? -0.954 -25.172 -2.709 1 91.94 104 GLU B CA 1
ATOM 2121 C C . GLU B 1 104 ? -1.57 -24.719 -4.027 1 91.94 104 GLU B C 1
ATOM 2123 O O . GLU B 1 104 ? -2.793 -24.719 -4.184 1 91.94 104 GLU B O 1
ATOM 2128 N N . LEU B 1 105 ? -0.712 -24.266 -4.887 1 93.56 105 LEU B N 1
ATOM 2129 C CA . LEU B 1 105 ? -1.159 -23.969 -6.246 1 93.56 105 LEU B CA 1
ATOM 2130 C C . LEU B 1 105 ? -1.329 -25.25 -7.047 1 93.56 105 LEU B C 1
ATOM 2132 O O . LEU B 1 105 ? -0.381 -25.734 -7.68 1 93.56 105 LEU B O 1
ATOM 2136 N N . GLU B 1 106 ? -2.479 -25.656 -7.086 1 92.12 106 GLU B N 1
ATOM 2137 C CA . GLU B 1 106 ? -2.768 -26.953 -7.719 1 92.12 106 GLU B CA 1
ATOM 2138 C C . GLU B 1 106 ? -2.504 -26.891 -9.219 1 92.12 106 GLU B C 1
ATOM 2140 O O . GLU B 1 106 ? -2.854 -25.922 -9.883 1 92.12 106 GLU B O 1
ATOM 2145 N N . GLU B 1 107 ? -1.828 -27.891 -9.742 1 90 107 GLU B N 1
ATOM 2146 C CA . GLU B 1 107 ? -1.617 -28.109 -11.164 1 90 107 GLU B CA 1
ATOM 2147 C C . GLU B 1 107 ? -0.639 -27.094 -11.75 1 90 107 GLU B C 1
ATOM 2149 O O . GLU B 1 107 ? -0.505 -26.984 -12.969 1 90 107 GLU B O 1
ATOM 2154 N N . ALA B 1 108 ? -0.065 -26.344 -10.867 1 94 108 ALA B N 1
ATOM 2155 C CA . ALA B 1 108 ? 0.932 -25.406 -11.359 1 94 108 ALA B CA 1
ATOM 2156 C C . ALA B 1 108 ? 2.314 -26.047 -11.422 1 94 108 ALA B C 1
ATOM 2158 O O . ALA B 1 108 ? 2.789 -26.609 -10.43 1 94 108 ALA B O 1
ATOM 2159 N N . SER B 1 109 ? 2.883 -26.031 -12.617 1 95 109 SER B N 1
ATOM 2160 C CA . SER B 1 109 ? 4.277 -26.438 -12.742 1 95 109 SER B CA 1
ATOM 2161 C C . SER B 1 109 ? 5.203 -25.469 -12.023 1 95 109 SER B C 1
ATOM 2163 O O . SER B 1 109 ? 4.77 -24.391 -11.578 1 95 109 SER B O 1
ATOM 2165 N N . VAL B 1 110 ? 6.469 -25.875 -11.914 1 95.31 110 VAL B N 1
ATOM 2166 C CA . VAL B 1 110 ? 7.461 -25.016 -11.258 1 95.31 110 VAL B CA 1
ATOM 2167 C C . VAL B 1 110 ? 7.586 -23.703 -12.016 1 95.31 110 VAL B C 1
ATOM 2169 O O . VAL B 1 110 ? 7.637 -22.625 -11.398 1 95.31 110 VAL B O 1
ATOM 2172 N N . GLU B 1 111 ? 7.566 -23.797 -13.281 1 93.12 111 GLU B N 1
ATOM 2173 C CA . GLU B 1 111 ? 7.711 -22.594 -14.117 1 93.12 111 GLU B CA 1
ATOM 2174 C C . GLU B 1 111 ? 6.508 -21.672 -13.953 1 93.12 111 GLU B C 1
ATOM 2176 O O . GLU B 1 111 ? 6.672 -20.453 -13.773 1 93.12 111 GLU B O 1
ATOM 2181 N N . VAL B 1 112 ? 5.352 -22.234 -13.969 1 93.75 112 VAL B N 1
ATOM 2182 C CA . VAL B 1 112 ? 4.113 -21.469 -13.859 1 93.75 112 VAL B CA 1
ATOM 2183 C C . VAL B 1 112 ? 4.012 -20.828 -12.477 1 93.75 112 VAL B C 1
ATOM 2185 O O . VAL B 1 112 ? 3.717 -19.641 -12.344 1 93.75 112 VAL B O 1
ATOM 2188 N N . GLY B 1 113 ? 4.297 -21.656 -11.461 1 95.31 113 GLY B N 1
ATOM 2189 C CA . GLY B 1 113 ? 4.262 -21.156 -10.102 1 95.31 113 GLY B CA 1
ATOM 2190 C C . GLY B 1 113 ? 5.246 -20.031 -9.859 1 95.31 113 GLY B C 1
ATOM 2191 O O . GLY B 1 113 ? 4.906 -19.016 -9.242 1 95.31 113 GLY B O 1
ATOM 2192 N N . THR B 1 114 ? 6.395 -20.219 -10.359 1 94.44 114 THR B N 1
ATOM 2193 C CA . THR B 1 114 ? 7.441 -19.219 -10.203 1 94.44 114 THR B CA 1
ATOM 2194 C C . THR B 1 114 ? 7.051 -17.906 -10.898 1 94.44 114 THR B C 1
ATOM 2196 O O . THR B 1 114 ? 7.223 -16.828 -10.344 1 94.44 114 THR B O 1
ATOM 2199 N N . ALA B 1 115 ? 6.512 -18.016 -12.109 1 92.5 115 ALA B N 1
ATOM 2200 C CA . ALA B 1 115 ? 6.066 -16.844 -12.859 1 92.5 115 ALA B CA 1
ATOM 2201 C C . ALA B 1 115 ? 4.918 -16.141 -12.141 1 92.5 115 ALA B C 1
ATOM 2203 O O . ALA B 1 115 ? 4.879 -14.906 -12.078 1 92.5 115 ALA B O 1
ATOM 2204 N N . LEU B 1 116 ? 4.039 -16.953 -11.633 1 94.5 116 LEU B N 1
ATOM 2205 C CA . LEU B 1 116 ? 2.889 -16.406 -10.914 1 94.5 116 LEU B CA 1
ATOM 2206 C C . LEU B 1 116 ? 3.334 -15.648 -9.672 1 94.5 116 LEU B C 1
ATOM 2208 O O . LEU B 1 116 ? 2.887 -14.523 -9.445 1 94.5 116 LEU B O 1
ATOM 2212 N N . MET B 1 117 ? 4.23 -16.219 -8.906 1 95.25 117 MET B N 1
ATOM 2213 C CA . MET B 1 117 ? 4.719 -15.594 -7.68 1 95.25 117 MET B CA 1
ATOM 2214 C C . MET B 1 117 ? 5.461 -14.297 -7.992 1 95.25 117 MET B C 1
ATOM 2216 O O . MET B 1 117 ? 5.32 -13.305 -7.273 1 95.25 117 MET B O 1
ATOM 2220 N N . LYS B 1 118 ? 6.258 -14.352 -9.039 1 94 118 LYS B N 1
ATOM 2221 C CA . LYS B 1 118 ? 6.941 -13.133 -9.461 1 94 118 LYS B CA 1
ATOM 2222 C C . LYS B 1 118 ? 5.945 -12.023 -9.797 1 94 118 LYS B C 1
ATOM 2224 O O . LYS B 1 118 ? 6.113 -10.883 -9.375 1 94 118 LYS B O 1
ATOM 2229 N N . TRP B 1 119 ? 4.895 -12.391 -10.461 1 92.69 119 TRP B N 1
ATOM 2230 C CA . TRP B 1 119 ? 3.869 -11.422 -10.836 1 92.69 119 TRP B CA 1
ATOM 2231 C C . TRP B 1 119 ? 3.164 -10.867 -9.609 1 92.69 119 TRP B C 1
ATOM 2233 O O . TRP B 1 119 ? 2.885 -9.672 -9.531 1 92.69 119 TRP B O 1
ATOM 2243 N N . VAL B 1 120 ? 2.881 -11.688 -8.719 1 95 120 VAL B N 1
ATOM 2244 C CA . VAL B 1 120 ? 2.18 -11.297 -7.496 1 95 120 VAL B CA 1
ATOM 2245 C C . VAL B 1 120 ? 2.939 -10.172 -6.801 1 95 120 VAL B C 1
ATOM 2247 O O . VAL B 1 120 ? 2.33 -9.227 -6.297 1 95 120 VAL B O 1
ATOM 2250 N N . TYR B 1 121 ? 4.223 -10.227 -6.82 1 95.19 121 TYR B N 1
ATOM 2251 C CA . TYR B 1 121 ? 5.027 -9.273 -6.062 1 95.19 121 TYR B CA 1
ATOM 2252 C C . TYR B 1 121 ? 5.406 -8.07 -6.922 1 95.19 121 TYR B C 1
ATOM 2254 O O . TYR B 1 121 ? 5.566 -6.961 -6.41 1 95.19 121 TYR B O 1
ATOM 2262 N N . THR B 1 122 ? 5.605 -8.297 -8.172 1 90.75 122 THR B N 1
ATOM 2263 C CA . THR B 1 122 ? 6.25 -7.254 -8.969 1 90.75 122 THR B CA 1
ATOM 2264 C C . THR B 1 122 ? 5.316 -6.762 -10.07 1 90.75 122 THR B C 1
ATOM 2266 O O . THR B 1 122 ? 5.57 -5.723 -10.688 1 90.75 122 THR B O 1
ATOM 2269 N N . ASP B 1 123 ? 4.25 -7.484 -10.25 1 87.12 123 ASP B N 1
ATOM 2270 C CA . ASP B 1 123 ? 3.318 -7.184 -11.328 1 87.12 123 ASP B CA 1
ATOM 2271 C C . ASP B 1 123 ? 3.973 -7.383 -12.695 1 87.12 123 ASP B C 1
ATOM 2273 O O . ASP B 1 123 ? 3.475 -6.883 -13.703 1 87.12 123 ASP B O 1
ATOM 2277 N N . LYS B 1 124 ? 5.164 -7.984 -12.664 1 81.81 124 LYS B N 1
ATOM 2278 C CA . LYS B 1 124 ? 5.859 -8.359 -13.891 1 81.81 124 LYS B CA 1
ATOM 2279 C C . LYS B 1 124 ? 5.887 -9.875 -14.07 1 81.81 124 LYS B C 1
ATOM 2281 O O . LYS B 1 124 ? 6.043 -10.617 -13.094 1 81.81 124 LYS B O 1
ATOM 2286 N N . ALA B 1 125 ? 5.34 -10.32 -15.172 1 72 125 ALA B N 1
ATOM 2287 C CA . ALA B 1 125 ? 5.441 -11.742 -15.469 1 72 125 ALA B CA 1
ATOM 2288 C C . ALA B 1 125 ? 6.336 -11.992 -16.672 1 72 125 ALA B C 1
ATOM 2290 O O . ALA B 1 125 ? 6.207 -11.32 -17.703 1 72 125 ALA B O 1
ATOM 2291 N N . ASP B 1 126 ? 7.473 -12.609 -16.391 1 69.5 126 ASP B N 1
ATOM 2292 C CA . ASP B 1 126 ? 8.258 -13.062 -17.531 1 69.5 126 ASP B CA 1
ATOM 2293 C C . ASP B 1 126 ? 7.512 -14.125 -18.344 1 69.5 126 ASP B C 1
ATOM 2295 O O . ASP B 1 126 ? 7.559 -15.305 -18 1 69.5 126 ASP B O 1
ATOM 2299 N N . ILE B 1 127 ? 6.613 -13.648 -19.078 1 63.12 127 ILE B N 1
ATOM 2300 C CA . ILE B 1 127 ? 5.812 -14.602 -19.844 1 63.12 127 ILE B CA 1
ATOM 2301 C C . ILE B 1 127 ? 6.547 -14.977 -21.141 1 63.12 127 ILE B C 1
ATOM 2303 O O . ILE B 1 127 ? 6.891 -14.102 -21.938 1 63.12 127 ILE B O 1
ATOM 2307 N N . ARG B 1 128 ? 7.199 -16.109 -20.984 1 63.5 128 ARG B N 1
ATOM 2308 C CA . ARG B 1 128 ? 7.809 -16.656 -22.188 1 63.5 128 ARG B CA 1
ATOM 2309 C C . ARG B 1 128 ? 6.789 -16.797 -23.312 1 63.5 128 ARG B C 1
ATOM 2311 O O . ARG B 1 128 ? 5.594 -16.953 -23.062 1 63.5 128 ARG B O 1
ATOM 2318 N N . THR B 1 129 ? 7.113 -16.453 -24.469 1 64.06 129 THR B N 1
ATOM 2319 C CA . THR B 1 129 ? 6.273 -16.484 -25.656 1 64.06 129 THR B CA 1
ATOM 2320 C C . THR B 1 129 ? 5.82 -17.906 -25.984 1 64.06 129 THR B C 1
ATOM 2322 O O . THR B 1 129 ? 5.336 -18.172 -27.078 1 64.06 129 THR B O 1
ATOM 2325 N N . ASP B 1 130 ? 5.816 -18.734 -25.047 1 77.94 130 ASP B N 1
ATOM 2326 C CA . ASP B 1 130 ? 5.305 -20.094 -25.25 1 77.94 130 ASP B CA 1
ATOM 2327 C C . ASP B 1 130 ? 3.811 -20.156 -24.938 1 77.94 130 ASP B C 1
ATOM 2329 O O . ASP B 1 130 ? 3.391 -19.891 -23.812 1 77.94 130 ASP B O 1
ATOM 2333 N N . GLU B 1 131 ? 3.068 -20.578 -25.922 1 78.38 131 GLU B N 1
ATOM 2334 C CA . GLU B 1 131 ? 1.612 -20.594 -25.828 1 78.38 131 GLU B CA 1
ATOM 2335 C C . GLU B 1 131 ? 1.132 -21.531 -24.719 1 78.38 131 GLU B C 1
ATOM 2337 O O . GLU B 1 131 ? 0.184 -21.219 -24 1 78.38 131 GLU B O 1
ATOM 2342 N N . SER B 1 132 ? 1.736 -22.688 -24.672 1 86.5 132 SER B N 1
ATOM 2343 C CA . SER B 1 132 ? 1.343 -23.672 -23.656 1 86.5 132 SER B CA 1
ATOM 2344 C C . SER B 1 132 ? 1.545 -23.125 -22.25 1 86.5 132 SER B C 1
ATOM 2346 O O . SER B 1 132 ? 0.704 -23.328 -21.375 1 86.5 132 SER B O 1
ATOM 2348 N N . PHE B 1 133 ? 2.596 -22.469 -22.062 1 88.62 133 PHE B N 1
ATOM 2349 C CA . PHE B 1 133 ? 2.906 -21.875 -20.781 1 88.62 133 PHE B CA 1
ATOM 2350 C C . PHE B 1 133 ? 1.86 -20.828 -20.406 1 88.62 133 PHE B C 1
ATOM 2352 O O . PHE B 1 133 ? 1.376 -20.797 -19.266 1 88.62 133 PHE B O 1
ATOM 2359 N N . ILE B 1 134 ? 1.491 -20.031 -21.328 1 87.25 134 ILE B N 1
ATOM 2360 C CA . ILE B 1 134 ? 0.543 -18.953 -21.094 1 87.25 134 ILE B CA 1
ATOM 2361 C C . ILE B 1 134 ? -0.823 -19.531 -20.734 1 87.25 134 ILE B C 1
ATOM 2363 O O . ILE B 1 134 ? -1.496 -19.031 -19.828 1 87.25 134 ILE B O 1
ATOM 2367 N N . MET B 1 135 ? -1.139 -20.547 -21.453 1 90 135 MET B N 1
ATOM 2368 C CA . MET B 1 135 ? -2.426 -21.188 -21.188 1 90 135 MET B CA 1
ATOM 2369 C C . MET B 1 135 ? -2.465 -21.766 -19.781 1 90 135 MET B C 1
ATOM 2371 O O . MET B 1 135 ? -3.48 -21.656 -19.094 1 90 135 MET B O 1
ATOM 2375 N N . ASP B 1 136 ? -1.401 -22.391 -19.406 1 92.81 136 ASP B N 1
ATOM 2376 C CA . ASP B 1 136 ? -1.309 -22.938 -18.047 1 92.81 136 ASP B CA 1
ATOM 2377 C C . ASP B 1 136 ? -1.4 -21.828 -17 1 92.81 136 ASP B C 1
ATOM 2379 O O . ASP B 1 136 ? -2.078 -21.969 -15.984 1 92.81 136 ASP B O 1
ATOM 2383 N N . LEU B 1 137 ? -0.754 -20.766 -17.266 1 92.06 137 LEU B N 1
ATOM 2384 C CA . LEU B 1 137 ? -0.758 -19.609 -16.375 1 92.06 137 LEU B CA 1
ATOM 2385 C C . LEU B 1 137 ? -2.162 -19.031 -16.234 1 92.06 137 LEU B C 1
ATOM 2387 O O . LEU B 1 137 ? -2.609 -18.734 -15.133 1 92.06 137 LEU B O 1
ATOM 2391 N N . VAL B 1 138 ? -2.836 -18.953 -17.344 1 91.38 138 VAL B N 1
ATOM 2392 C CA . VAL B 1 138 ? -4.199 -18.438 -17.344 1 91.38 138 VAL B CA 1
ATOM 2393 C C . VAL B 1 138 ? -5.102 -19.359 -16.531 1 91.38 138 VAL B C 1
ATOM 2395 O O . VAL B 1 138 ? -5.949 -18.891 -15.758 1 91.38 138 VAL B O 1
ATOM 2398 N N . ARG B 1 139 ? -4.922 -20.594 -16.719 1 93.38 139 ARG B N 1
ATOM 2399 C CA . ARG B 1 139 ? -5.719 -21.578 -15.992 1 93.38 139 ARG B CA 1
ATOM 2400 C C . ARG B 1 139 ? -5.543 -21.422 -14.484 1 93.38 139 ARG B C 1
ATOM 2402 O O . ARG B 1 139 ? -6.527 -21.375 -13.742 1 93.38 139 ARG B O 1
ATOM 2409 N N . VAL B 1 140 ? -4.371 -21.344 -14.062 1 93.38 140 VAL B N 1
ATOM 2410 C CA . VAL B 1 140 ? -4.078 -21.172 -12.641 1 93.38 140 VAL B CA 1
ATOM 2411 C C . VAL B 1 140 ? -4.605 -19.828 -12.156 1 93.38 140 VAL B C 1
ATOM 2413 O O . VAL B 1 140 ? -5.211 -19.75 -11.078 1 93.38 140 VAL B O 1
ATOM 2416 N N . ALA B 1 141 ? -4.41 -18.781 -12.898 1 92.44 141 ALA B N 1
ATOM 2417 C CA . ALA B 1 141 ? -4.895 -17.453 -12.555 1 92.44 141 ALA B CA 1
ATOM 2418 C C . ALA B 1 141 ? -6.406 -17.453 -12.344 1 92.44 141 ALA B C 1
ATOM 2420 O O . ALA B 1 141 ? -6.91 -16.812 -11.414 1 92.44 141 ALA B O 1
ATOM 2421 N N . ASN B 1 142 ? -7.109 -18.156 -13.172 1 92.25 142 ASN B N 1
ATOM 2422 C CA . ASN B 1 142 ? -8.562 -18.266 -13.062 1 92.25 142 ASN B CA 1
ATOM 2423 C C . ASN B 1 142 ? -8.969 -19.016 -11.797 1 92.25 142 ASN B C 1
ATOM 2425 O O . ASN B 1 142 ? -9.945 -18.641 -11.148 1 92.25 142 ASN B O 1
ATOM 2429 N N . ARG B 1 143 ? -8.234 -19.953 -11.516 1 91.75 143 ARG B N 1
ATOM 2430 C CA . ARG B 1 143 ? -8.539 -20.766 -10.336 1 91.75 143 ARG B CA 1
ATOM 2431 C C . ARG B 1 143 ? -8.461 -19.922 -9.062 1 91.75 143 ARG B C 1
ATOM 2433 O O . ARG B 1 143 ? -9.258 -20.109 -8.141 1 91.75 143 ARG B O 1
ATOM 2440 N N . TYR B 1 144 ? -7.59 -19.031 -8.992 1 91.06 144 TYR B N 1
ATOM 2441 C CA . TYR B 1 144 ? -7.375 -18.25 -7.781 1 91.06 144 TYR B CA 1
ATOM 2442 C C . TYR B 1 144 ? -7.863 -16.812 -7.973 1 91.06 144 TYR B C 1
ATOM 2444 O O . TYR B 1 144 ? -7.488 -15.914 -7.215 1 91.06 144 TYR B O 1
ATOM 2452 N N . SER B 1 145 ? -8.586 -16.578 -9.016 1 90.69 145 SER B N 1
ATOM 2453 C CA . SER B 1 145 ? -9.25 -15.305 -9.297 1 90.69 145 SER B CA 1
ATOM 2454 C C . SER B 1 145 ? -8.242 -14.172 -9.406 1 90.69 145 SER B C 1
ATOM 2456 O O . SER B 1 145 ? -8.422 -13.109 -8.812 1 90.69 145 SER B O 1
ATOM 2458 N N . LEU B 1 146 ? -7.156 -14.469 -10.125 1 91.88 146 LEU B N 1
ATOM 2459 C CA . LEU B 1 146 ? -6.152 -13.445 -10.414 1 91.88 146 LEU B CA 1
ATOM 2460 C C . LEU B 1 146 ? -6.457 -12.727 -11.719 1 91.88 146 LEU B C 1
ATOM 2462 O O . LEU B 1 146 ? -5.816 -12.992 -12.742 1 91.88 146 LEU B O 1
ATOM 2466 N N . GLY B 1 147 ? -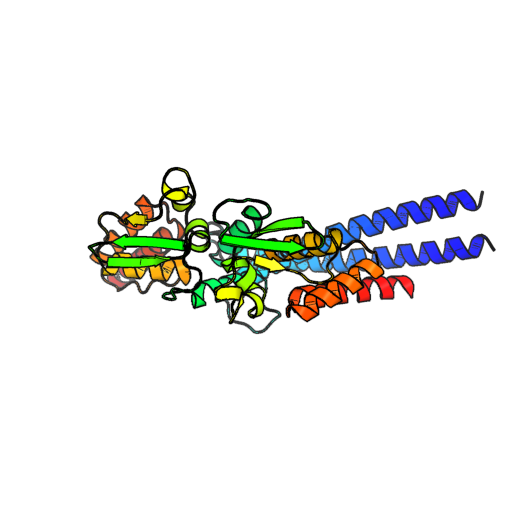7.383 -11.836 -11.609 1 89.06 147 GLY B N 1
ATOM 2467 C CA . GLY B 1 147 ? -7.855 -11.148 -12.797 1 89.06 147 GLY B CA 1
ATOM 2468 C C . GLY B 1 147 ? -6.762 -10.391 -13.531 1 89.06 147 GLY B C 1
ATOM 2469 O O . GLY B 1 147 ? -6.668 -10.453 -14.758 1 89.06 147 GLY B O 1
ATOM 2470 N N . GLY B 1 148 ? -5.941 -9.766 -12.805 1 86.69 148 GLY B N 1
ATOM 2471 C CA . GLY B 1 148 ? -4.859 -9.008 -13.414 1 86.69 148 GLY B CA 1
ATOM 2472 C C . GLY B 1 148 ? -3.914 -9.875 -14.227 1 86.69 148 GLY B C 1
ATOM 2473 O O . GLY B 1 148 ? -3.521 -9.5 -15.336 1 86.69 148 GLY B O 1
ATOM 2474 N N . LEU B 1 149 ? -3.564 -10.906 -13.68 1 89.25 149 LEU B N 1
ATOM 2475 C CA . LEU B 1 149 ? -2.66 -11.82 -14.367 1 89.25 149 LEU B CA 1
ATOM 2476 C C . LEU B 1 149 ? -3.322 -12.406 -15.609 1 89.25 149 LEU B C 1
ATOM 2478 O O . LEU B 1 149 ? -2.695 -12.5 -16.672 1 89.25 149 LEU B O 1
ATOM 2482 N N . ARG B 1 150 ? -4.539 -12.789 -15.445 1 90.06 150 ARG B N 1
ATOM 2483 C CA . ARG B 1 150 ? -5.289 -13.297 -16.594 1 90.06 150 ARG B CA 1
ATOM 2484 C C . ARG B 1 150 ? -5.32 -12.273 -17.719 1 90.06 150 ARG B C 1
ATOM 2486 O O . ARG B 1 150 ? -5.055 -12.609 -18.875 1 90.06 150 ARG B O 1
ATOM 2493 N N . ASN B 1 151 ? -5.648 -11.117 -17.406 1 85.69 151 ASN B N 1
ATOM 2494 C CA . ASN B 1 151 ? -5.715 -10.055 -18.391 1 85.69 151 ASN B CA 1
ATOM 2495 C C . ASN B 1 151 ? -4.367 -9.828 -19.062 1 85.69 151 ASN B C 1
ATOM 2497 O O . ASN B 1 151 ? -4.305 -9.617 -20.281 1 85.69 151 ASN B O 1
ATOM 2501 N N . ARG B 1 152 ? -3.389 -9.859 -18.281 1 81.62 152 ARG B N 1
ATOM 2502 C CA . ARG B 1 152 ? -2.043 -9.688 -18.812 1 81.62 152 ARG B CA 1
ATOM 2503 C C . ARG B 1 152 ? -1.715 -10.789 -19.812 1 81.62 152 ARG B C 1
ATOM 2505 O O . ARG B 1 152 ? -1.189 -10.516 -20.906 1 81.62 152 ARG B O 1
ATOM 2512 N N . CYS B 1 153 ? -1.989 -12.016 -19.516 1 85 153 CYS B N 1
ATOM 2513 C CA . CYS B 1 153 ? -1.746 -13.148 -20.406 1 85 153 CYS B CA 1
ATOM 2514 C C . CYS B 1 153 ? -2.559 -13.023 -21.688 1 85 153 CYS B C 1
ATOM 2516 O O . CYS B 1 153 ? -2.053 -13.297 -22.781 1 85 153 CYS B O 1
ATOM 2518 N N . GLU B 1 154 ? -3.771 -12.57 -21.516 1 82.5 154 GLU B N 1
ATOM 2519 C CA . GLU B 1 154 ? -4.637 -12.398 -22.688 1 82.5 154 GLU B CA 1
ATOM 2520 C C . GLU B 1 154 ? -4.074 -11.344 -23.641 1 82.5 154 GLU B C 1
ATOM 2522 O O . GLU B 1 154 ? -4.121 -11.508 -24.859 1 82.5 154 GLU B O 1
ATOM 2527 N N . ARG B 1 155 ? -3.594 -10.375 -23.094 1 76.81 155 ARG B N 1
ATOM 2528 C CA . ARG B 1 155 ? -2.986 -9.328 -23.906 1 76.81 155 ARG B CA 1
ATOM 2529 C C . ARG B 1 155 ? -1.78 -9.859 -24.672 1 76.81 155 ARG B C 1
ATOM 2531 O O . ARG B 1 155 ? -1.579 -9.523 -25.844 1 76.81 155 ARG B O 1
ATOM 2538 N N . ILE B 1 156 ? -1.049 -10.656 -24.062 1 74.06 156 ILE B N 1
ATOM 2539 C CA . ILE B 1 156 ? 0.136 -11.234 -24.688 1 74.06 156 ILE B CA 1
ATOM 2540 C C . ILE B 1 156 ? -0.281 -12.18 -25.812 1 74.06 156 ILE B C 1
ATOM 2542 O O . ILE B 1 156 ? 0.324 -12.18 -26.891 1 74.06 156 ILE B O 1
ATOM 2546 N N . ILE B 1 157 ? -1.319 -12.953 -25.547 1 75.69 157 ILE B N 1
ATOM 2547 C CA . ILE B 1 157 ? -1.817 -13.898 -26.547 1 75.69 157 ILE B CA 1
ATOM 2548 C C . ILE B 1 157 ? -2.326 -13.133 -27.766 1 75.69 157 ILE B C 1
ATOM 2550 O O . ILE B 1 157 ? -2.055 -13.516 -28.906 1 75.69 157 ILE B O 1
ATOM 2554 N N . ILE B 1 158 ? -3.016 -12.102 -27.484 1 73.25 158 ILE B N 1
ATOM 2555 C CA . ILE B 1 158 ? -3.566 -11.289 -28.562 1 73.25 158 ILE B CA 1
ATOM 2556 C C . ILE B 1 158 ? -2.432 -10.695 -29.406 1 73.25 158 ILE B C 1
ATOM 2558 O O . ILE B 1 158 ? -2.453 -10.773 -30.641 1 73.25 158 ILE B O 1
ATOM 2562 N N . LEU B 1 159 ? -1.444 -10.203 -28.734 1 67 159 LEU B N 1
ATOM 2563 C CA . LEU B 1 159 ? -0.316 -9.594 -29.438 1 67 159 LEU B CA 1
ATOM 2564 C C . LEU B 1 159 ? 0.464 -10.641 -30.219 1 67 159 LEU B C 1
ATOM 2566 O O . LEU B 1 159 ? 0.892 -10.383 -31.344 1 67 159 LEU B O 1
ATOM 2570 N N . ALA B 1 160 ? 0.683 -11.781 -29.672 1 67.25 160 ALA B N 1
ATOM 2571 C CA . ALA B 1 160 ? 1.381 -12.867 -30.359 1 67.25 160 ALA B CA 1
ATOM 2572 C C . ALA B 1 160 ? 0.601 -13.336 -31.594 1 67.25 160 ALA B C 1
ATOM 2574 O O . ALA B 1 160 ? 1.19 -13.641 -32.625 1 67.25 160 ALA B O 1
ATOM 2575 N N . SER B 1 161 ? -0.652 -13.422 -31.484 1 70.25 161 SER B N 1
ATOM 2576 C CA . SER B 1 161 ? -1.497 -13.844 -32.594 1 70.25 161 SER B CA 1
ATOM 2577 C C . SER B 1 161 ? -1.507 -12.812 -33.719 1 70.25 161 SER B C 1
ATOM 2579 O O . SER B 1 161 ? -1.54 -13.164 -34.906 1 70.25 161 SER B O 1
ATOM 2581 N N . GLU B 1 162 ? -1.588 -11.594 -33.281 1 61.53 162 GLU B N 1
ATOM 2582 C CA . GLU B 1 162 ? -1.526 -10.531 -34.281 1 61.53 162 GLU B CA 1
ATOM 2583 C C . GLU B 1 162 ? -0.211 -10.57 -35.062 1 61.53 162 GLU B C 1
ATOM 2585 O O . GLU B 1 162 ? -0.188 -10.352 -36.25 1 61.53 162 GLU B O 1
ATOM 2590 N N . LEU B 1 163 ? 0.812 -10.852 -34.406 1 56.25 163 LEU B N 1
ATOM 2591 C CA . LEU B 1 163 ? 2.119 -10.938 -35.031 1 56.25 163 LEU B CA 1
ATOM 2592 C C . LEU B 1 163 ? 2.215 -12.18 -35.906 1 56.25 163 LEU B C 1
ATOM 2594 O O . LEU B 1 163 ? 2.924 -12.172 -36.938 1 56.25 163 LEU B O 1
ATOM 2598 N N . ALA B 1 164 ? 1.522 -13.148 -35.531 1 56.19 164 ALA B N 1
ATOM 2599 C CA . ALA B 1 164 ? 1.537 -14.367 -36.312 1 56.19 164 ALA B CA 1
ATOM 2600 C C . ALA B 1 164 ? 0.736 -14.18 -37.625 1 56.19 164 ALA B C 1
ATOM 2602 O O . ALA B 1 164 ? 1.021 -14.828 -38.625 1 56.19 164 ALA B O 1
ATOM 2603 N N . TYR B 1 165 ? -0.228 -13.359 -37.5 1 53.69 165 TYR B N 1
ATOM 2604 C CA . TYR B 1 165 ? -1.02 -13.094 -38.688 1 53.69 165 TYR B CA 1
ATOM 2605 C C . TYR B 1 165 ? -0.318 -12.102 -39.594 1 53.69 165 TYR B C 1
ATOM 2607 O O . TYR B 1 165 ? -0.554 -12.078 -40.812 1 53.69 165 TYR B O 1
ATOM 2615 N N . TYR B 1 166 ? 0.633 -11.312 -39.125 1 45.62 166 TYR B N 1
ATOM 2616 C CA . TYR B 1 166 ? 1.391 -10.492 -40.062 1 45.62 166 TYR B CA 1
ATOM 2617 C C . TYR B 1 166 ? 2.518 -11.297 -40.688 1 45.62 166 TYR B C 1
ATOM 2619 O O . TYR B 1 166 ? 3.139 -12.133 -40.031 1 45.62 166 TYR B O 1
#

pLDDT: mean 76.38, std 17.43, range [33.91, 96.19]

Radius of gyration: 23.97 Å; Cα contacts (8 Å, |Δi|>4): 399; chains: 2; bounding box: 43×76×68 Å

Nearest PDB structures (foldseek):
  1cs3-assembly1_A  TM=8.506E-01  e=9.461E-07  Homo sapiens
  3hqi-assembly1_A  TM=7.874E-01  e=5.546E-07  Homo sapiens
  8voj-assembly1_A  TM=8.295E-01  e=7.032E-07  Homo sapiens
  3fkc-assembly1_A  TM=8.385E-01  e=1.433E-06  Homo sapiens
  1buo-assembly1_A-2  TM=8.190E-01  e=2.304E-06  Homo sapiens

Solvent-accessible surface area (backbone atoms only — not comparable to full-atom values): 17626 Å² total; per-residue (Å²): 124,70,68,59,54,42,52,49,41,49,39,31,35,52,45,44,48,52,49,34,49,50,39,45,50,53,30,49,51,35,45,47,51,38,47,51,54,50,54,72,51,68,58,81,81,64,67,41,68,28,46,28,44,42,50,43,37,42,64,42,52,95,34,71,76,83,43,71,31,33,40,30,25,75,89,42,75,41,61,35,43,60,71,58,48,35,36,62,16,58,67,58,54,44,72,72,40,64,75,38,60,60,46,69,47,73,93,27,45,58,67,46,42,52,33,50,54,43,20,69,35,59,73,46,60,82,71,63,94,42,65,69,57,45,52,52,42,36,52,47,22,58,74,52,53,26,59,68,58,34,52,51,48,48,51,51,48,51,52,52,47,55,39,66,74,69,127,69,69,59,52,41,51,51,41,49,49,49,34,52,49,43,49,52,50,33,52,51,38,48,52,52,30,51,52,31,46,45,52,36,35,32,60,40,52,73,62,70,72,85,69,83,75,35,69,29,43,29,44,40,48,42,37,41,65,42,52,94,33,71,75,83,44,70,30,33,40,29,24,76,89,42,76,40,61,36,43,58,69,60,47,36,35,59,16,59,65,60,53,43,72,72,40,62,75,38,60,61,46,70,46,74,92,27,45,58,68,46,41,51,34,49,54,43,21,68,36,60,74,46,59,83,70,63,93,44,65,69,59,45,53,53,42,38,52,48,22,59,72,51,54,26,59,68,59,32,52,52,47,50,52,50,52,53,52,52,50,54,54,66,72,96

Sequence (332 aa):
MGDSEAAKLQKHLNLLRQEYVKLQNKTLDLEQKLAAVSATSGNVSEDTYASQLLKTSNDLHDKETFTDITVSFSGKKVRAHRVILAARSKKWCTGDLADQNEIELEEASVEVGTALMKWVYTDKADIRTDESFIMDLVRVANRYSLGGLRNRCERIIILASELAYYMGDSEAAKLQKHLNLLRQEYVKLQNKTLDLEQKLAAVSATSGNVSEDTYASQLLKTSNDLHDKETFTDITVSFSGKKVRAHRVILAARSKKWCTGDLADQNEIELEEASVEVGTALMKWVYTDKADIRTDESFIMDLVRVANRYSLGGLRNRCERIIILASELAYY

Organism: NCBI:txid252671